Protein AF-0000000077103305 (afdb_homodimer)

Solvent-accessible surface area (backbone atoms only — not comparable to full-atom values): 19305 Å² total; per-residue (Å²): 112,69,66,59,52,52,52,51,52,50,51,51,52,50,52,50,51,50,49,50,51,48,52,52,50,47,48,63,68,52,47,44,47,35,78,44,72,38,72,90,62,41,51,72,58,38,64,76,45,72,58,57,34,30,37,30,32,35,33,38,39,35,33,30,22,78,27,68,29,56,27,28,39,57,36,45,40,50,46,74,55,61,41,59,91,80,45,69,43,51,48,78,46,60,37,26,24,41,56,90,61,70,63,89,64,53,54,46,75,63,41,76,35,42,64,74,40,68,48,47,35,29,37,38,38,40,37,36,31,73,82,55,40,26,70,69,43,49,69,78,43,64,68,31,47,28,34,42,36,33,32,37,42,44,84,56,77,69,45,65,47,71,47,80,47,69,51,39,40,64,51,50,51,51,21,52,48,55,47,58,58,54,66,73,98,112,69,66,58,52,53,51,51,50,50,51,52,52,51,52,50,51,50,47,49,51,49,52,51,51,49,48,63,68,52,48,43,48,36,76,43,71,38,72,90,64,40,49,71,58,37,64,77,46,72,57,57,34,30,39,31,33,34,36,37,37,34,32,29,22,78,28,67,29,57,27,28,39,56,36,43,41,51,46,75,56,62,42,59,91,80,45,70,43,53,48,78,48,60,36,27,23,42,55,91,60,70,62,89,65,53,54,46,75,62,43,74,35,43,62,73,41,68,47,46,35,28,38,37,37,41,36,36,32,73,83,56,39,26,71,70,44,49,68,80,43,63,69,33,46,29,35,42,36,34,33,37,41,44,85,55,78,69,45,66,48,72,47,80,46,68,50,39,40,65,52,50,51,51,22,52,47,53,47,56,58,54,66,73,98

Organism: NCBI:txid592028

Secondary structure (DSSP, 8-state):
-HHHHHHHHHHHHHHHHHHHHHHHHHHHHH----EEE-GGGPPPPEEEEE-SSEEEEEEEEEEEE-SSS-EEEEEEEEEE---TTT--SEEEEEEEEETTB--SS-----EEE-BT--EEEEEEEEEEESSS-HHHHTTTPPPEEEEEEEEEESSSPPEEEEEEEEE-HHHHHHHHHHHHHHHT-/-HHHHHHHHHHHHHHHHHHHHHHHHHHHHH----EEE-GGGPPPPEEEEE-SSEEEEEEEEEEEE-SSS-EEEEEEEEEE---TTT--SEEEEEEEEETTB--SS-----EEE-BT--EEEEEEEEEEESSS-HHHHTTTPPPEEEEEEEEEESSS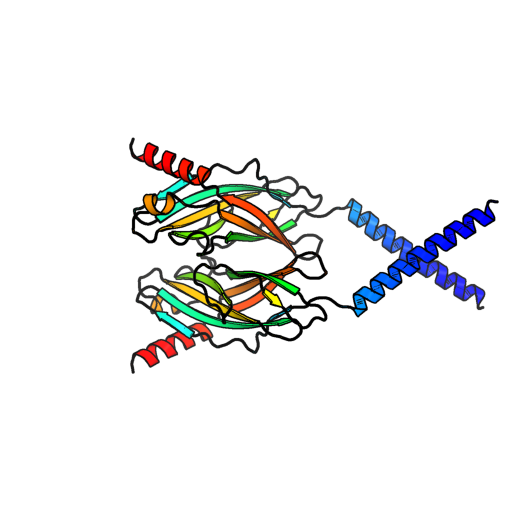PPEEEEEEEEE-HHHHHHHHHHHHHHH--

Foldseek 3Di:
DVVVVVVVVVVVVVVVVVVVVVVVVVDVVQKKWDKDKDPVPKDFKAWPDDDFFKTKIKIKIKMATQINFKKKFQFKFKDKDDDVVRAVFKDKDKAKEWPVDDDDPSGYHMDMHDHGDITMIMMMMMMGGDPRGPCVSLVPPAWMKMKIKTWMDMPDPIDIDIDIDIDHSVSVVVNVCVVVVVVVD/DVVVVVVVVVVVVVVVVVVVVVVVVVDVVQKKWDKDKDPVPKDFKAWPDDDFFKTKIKIKIKMATQINFKKKFQFKFKDKDDDVVRAVFKDKDKAKEWPVDDDDPSGYHMDMHDHGDMTMIMMMMMMGGDPRGVCVSLVPPAWMKMKIKTWMDMPDDIDIDIDIDIDGSVSVVVNVCVVVVVVVD

Structure (mmCIF, N/CA/C/O backbone):
data_AF-0000000077103305-model_v1
#
loop_
_entity.id
_entity.type
_entity.pdbx_description
1 polymer 'Uncharacterized protein'
#
loop_
_atom_site.group_PDB
_atom_site.id
_atom_site.type_symbol
_atom_site.label_atom_id
_atom_site.label_alt_id
_atom_site.label_comp_id
_atom_site.label_asym_id
_atom_site.label_entity_id
_atom_site.label_seq_id
_atom_site.pdbx_PDB_ins_code
_atom_site.Cartn_x
_atom_site.Cartn_y
_atom_site.Cartn_z
_atom_site.occupancy
_atom_site.B_iso_or_equiv
_atom_site.auth_seq_id
_atom_site.auth_comp_id
_atom_site.auth_asym_id
_atom_site.auth_atom_id
_atom_site.pdbx_PDB_model_num
ATOM 1 N N . MET A 1 1 ? 15.805 -59.219 -17.391 1 83.31 1 MET A N 1
ATOM 2 C CA . MET A 1 1 ? 16.172 -58.281 -16.344 1 83.31 1 MET A CA 1
ATOM 3 C C . MET A 1 1 ? 15.883 -56.844 -16.781 1 83.31 1 MET A C 1
ATOM 5 O O . MET A 1 1 ? 15.297 -56.062 -16.031 1 83.31 1 MET A O 1
ATOM 9 N N . PHE A 1 2 ? 15.992 -56.625 -18.016 1 89.94 2 PHE A N 1
ATOM 10 C CA . PHE A 1 2 ? 15.789 -55.281 -18.562 1 89.94 2 PHE A CA 1
ATOM 11 C C . PHE A 1 2 ? 14.305 -54.938 -18.609 1 89.94 2 PHE A C 1
ATOM 13 O O . PHE A 1 2 ? 13.906 -53.844 -18.234 1 89.94 2 PHE A O 1
ATOM 20 N N . ILE A 1 3 ? 13.477 -55.938 -18.891 1 89.31 3 ILE A N 1
ATOM 21 C CA . ILE A 1 3 ? 12.039 -55.719 -19.031 1 89.31 3 ILE A CA 1
ATOM 22 C C . ILE A 1 3 ? 11.414 -55.5 -17.672 1 89.31 3 ILE A C 1
ATOM 24 O O . ILE A 1 3 ? 10.508 -54.688 -17.516 1 89.31 3 ILE A O 1
ATOM 28 N N . LEU A 1 4 ? 11.961 -56.125 -16.656 1 87.81 4 LEU A N 1
ATOM 29 C CA . LEU A 1 4 ? 11.492 -55.969 -15.289 1 87.81 4 LEU A CA 1
ATOM 30 C C . LEU A 1 4 ? 11.789 -54.562 -14.75 1 87.81 4 LEU A C 1
ATOM 32 O O . LEU A 1 4 ? 10.945 -53.969 -14.086 1 87.81 4 LEU A O 1
ATOM 36 N N . ILE A 1 5 ? 12.922 -54.125 -15.117 1 89.31 5 ILE A N 1
ATOM 37 C CA . ILE A 1 5 ? 13.344 -52.781 -14.68 1 89.31 5 ILE A CA 1
ATOM 38 C C . ILE A 1 5 ? 12.453 -51.719 -15.32 1 89.31 5 ILE A C 1
ATOM 40 O O . ILE A 1 5 ? 12.016 -50.781 -14.648 1 89.31 5 ILE A O 1
ATOM 44 N N . LEU A 1 6 ? 12.062 -51.875 -16.516 1 85.44 6 LEU A N 1
ATOM 45 C CA . LEU A 1 6 ? 11.211 -50.938 -17.25 1 85.44 6 LEU A CA 1
ATOM 46 C C . LEU A 1 6 ? 9.805 -50.938 -16.656 1 85.44 6 LEU A C 1
ATOM 48 O O . LEU A 1 6 ? 9.188 -49.875 -16.547 1 85.44 6 LEU A O 1
ATOM 52 N N . LYS A 1 7 ? 9.375 -52.125 -16.219 1 82.06 7 LYS A N 1
ATOM 53 C CA . LYS A 1 7 ? 8.047 -52.25 -15.609 1 82.06 7 LYS A CA 1
ATOM 54 C C . LYS A 1 7 ? 8.008 -51.562 -14.25 1 82.06 7 LYS A C 1
ATOM 56 O O . LYS A 1 7 ? 7.035 -50.875 -13.914 1 82.06 7 LYS A O 1
ATOM 61 N N . ILE A 1 8 ? 9.086 -51.656 -13.586 1 87.44 8 ILE A N 1
ATOM 62 C CA . ILE A 1 8 ? 9.164 -51.031 -12.258 1 87.44 8 ILE A CA 1
ATOM 63 C C . ILE A 1 8 ? 9.203 -49.531 -12.391 1 87.44 8 ILE A C 1
ATOM 65 O O . ILE A 1 8 ? 8.492 -48.812 -11.664 1 87.44 8 ILE A O 1
ATOM 69 N N . ILE A 1 9 ? 9.906 -49.031 -13.352 1 84.06 9 ILE A N 1
ATOM 70 C CA . ILE A 1 9 ? 10 -47.594 -13.594 1 84.06 9 ILE A CA 1
ATOM 71 C C . ILE A 1 9 ? 8.633 -47.062 -14.031 1 84.06 9 ILE A C 1
ATOM 73 O O . ILE A 1 9 ? 8.195 -46 -13.562 1 84.06 9 ILE A O 1
ATOM 77 N N . GLY A 1 10 ? 8 -47.812 -14.852 1 81.81 10 GLY A N 1
ATOM 78 C CA . GLY A 1 10 ? 6.676 -47.406 -15.32 1 81.81 10 GLY A CA 1
ATOM 79 C C . GLY A 1 10 ? 5.656 -47.312 -14.203 1 81.81 10 GLY A C 1
ATOM 80 O O . GLY A 1 10 ? 4.871 -46.375 -14.156 1 81.81 10 GLY A O 1
ATOM 81 N N . ILE A 1 11 ? 5.695 -48.25 -13.273 1 84.38 11 ILE A N 1
ATOM 82 C CA . ILE A 1 11 ? 4.77 -48.25 -12.148 1 84.38 11 ILE A CA 1
ATOM 83 C C . ILE A 1 11 ? 5.059 -47.062 -11.227 1 84.38 11 ILE A C 1
ATOM 85 O O . ILE A 1 11 ? 4.137 -46.406 -10.734 1 84.38 11 ILE A O 1
ATOM 89 N N . CYS A 1 12 ? 6.316 -46.75 -11.039 1 84.25 12 CYS A N 1
ATOM 90 C CA . CYS A 1 12 ? 6.691 -45.625 -10.18 1 84.25 12 CYS A CA 1
ATOM 91 C C . CYS A 1 12 ? 6.203 -44.312 -10.766 1 84.25 12 CYS A C 1
ATOM 93 O O . CYS A 1 12 ? 5.648 -43.469 -10.047 1 84.25 12 CYS A O 1
ATOM 95 N N . ILE A 1 13 ? 6.395 -44.219 -12.055 1 78.88 13 ILE A N 1
ATOM 96 C CA . ILE A 1 13 ? 5.945 -43 -12.734 1 78.88 13 ILE A CA 1
ATOM 97 C C . ILE A 1 13 ? 4.426 -42.906 -12.641 1 78.88 13 ILE A C 1
ATOM 99 O O . ILE A 1 13 ? 3.885 -41.812 -12.383 1 78.88 13 ILE A O 1
ATOM 103 N N . PHE A 1 14 ? 3.789 -44 -12.867 1 78.19 14 PHE A N 1
ATOM 104 C CA . PHE A 1 14 ? 2.334 -44.031 -12.797 1 78.19 14 PHE A CA 1
ATOM 105 C C . PHE A 1 14 ? 1.852 -43.625 -11.406 1 78.19 14 PHE A C 1
ATOM 107 O O . PHE A 1 14 ? 0.913 -42.844 -11.273 1 78.19 14 PHE A O 1
ATOM 114 N N . LEU A 1 15 ? 2.516 -44.125 -10.336 1 84.94 15 LEU A N 1
ATOM 115 C CA . LEU A 1 15 ? 2.133 -43.812 -8.961 1 84.94 15 LEU A CA 1
ATOM 116 C C . LEU A 1 15 ? 2.379 -42.344 -8.648 1 84.94 15 LEU A C 1
ATOM 118 O O . LEU A 1 15 ? 1.567 -41.688 -7.98 1 84.94 15 LEU A O 1
ATOM 122 N N . VAL A 1 16 ? 3.371 -41.812 -9.148 1 82.25 16 VAL A N 1
ATOM 123 C CA . VAL A 1 16 ? 3.68 -40.406 -8.945 1 82.25 16 VAL A CA 1
ATOM 124 C C . VAL A 1 16 ? 2.627 -39.562 -9.648 1 82.25 16 VAL A C 1
ATOM 126 O O . VAL A 1 16 ? 2.127 -38.594 -9.07 1 82.25 16 VAL A O 1
ATOM 129 N N . CYS A 1 17 ? 2.32 -39.938 -10.867 1 80.94 17 CYS A N 1
ATOM 130 C CA . CYS A 1 17 ? 1.306 -39.188 -11.609 1 80.94 17 CYS A CA 1
ATOM 131 C C . CYS A 1 17 ? -0.044 -39.25 -10.906 1 80.94 17 CYS A C 1
ATOM 133 O O . CYS A 1 17 ? -0.749 -38.25 -10.812 1 80.94 17 CYS A O 1
ATOM 135 N N . LEU A 1 18 ? -0.351 -40.438 -10.469 1 83.56 18 LEU A N 1
ATOM 136 C CA . LEU A 1 18 ? -1.604 -40.594 -9.742 1 83.56 18 LEU A CA 1
ATOM 137 C C . LEU A 1 18 ? -1.605 -39.75 -8.461 1 83.56 18 LEU A C 1
ATOM 139 O O . LEU A 1 18 ? -2.629 -39.156 -8.102 1 83.56 18 LEU A O 1
ATOM 143 N N . GLY A 1 19 ? -0.489 -39.719 -7.777 1 83.81 19 GLY A N 1
ATOM 144 C CA . GLY A 1 19 ? -0.352 -38.875 -6.598 1 83.81 19 GLY A CA 1
ATOM 145 C C . GLY A 1 19 ? -0.534 -37.375 -6.887 1 83.81 19 GLY A C 1
ATOM 146 O O . GLY A 1 19 ? -1.213 -36.688 -6.141 1 83.81 19 GLY A O 1
ATOM 147 N N . PHE A 1 20 ? 0.032 -37 -7.934 1 83 20 PHE A N 1
ATOM 148 C CA . PHE A 1 20 ? -0.109 -35.594 -8.359 1 83 20 PHE A CA 1
ATOM 149 C C . PHE A 1 20 ? -1.561 -35.281 -8.695 1 83 20 PHE A C 1
ATOM 151 O O . PHE A 1 20 ? -2.086 -34.25 -8.289 1 83 20 PHE A O 1
ATOM 158 N N . LEU A 1 21 ? -2.158 -36.094 -9.453 1 81.25 21 LEU A N 1
ATOM 159 C CA . LEU A 1 21 ? -3.559 -35.906 -9.805 1 81.25 21 LEU A CA 1
ATOM 160 C C . LEU A 1 21 ? -4.441 -35.906 -8.562 1 81.25 21 LEU A C 1
ATOM 162 O O . LEU A 1 21 ? -5.355 -35.094 -8.453 1 81.25 21 LEU A O 1
ATOM 166 N N . ALA A 1 22 ? -4.164 -36.781 -7.668 1 83.06 22 ALA A N 1
ATOM 167 C CA . ALA A 1 22 ? -4.918 -36.812 -6.418 1 83.06 22 ALA A CA 1
ATOM 168 C C . ALA A 1 22 ? -4.723 -35.531 -5.613 1 83.06 22 ALA A C 1
ATOM 170 O O . ALA A 1 22 ? -5.684 -35 -5.059 1 83.06 22 ALA A O 1
ATOM 171 N N . TYR A 1 23 ? -3.496 -35.156 -5.469 1 79.94 23 TYR A N 1
ATOM 172 C CA . TYR A 1 23 ? -3.193 -33.906 -4.754 1 79.94 23 TYR A CA 1
ATOM 173 C C . TYR A 1 23 ? -3.945 -32.719 -5.355 1 79.94 23 TYR A C 1
ATOM 175 O O . TYR A 1 23 ? -4.59 -31.953 -4.641 1 79.94 23 TYR A O 1
ATOM 183 N N . TRP A 1 24 ? -3.881 -32.625 -6.695 1 78.88 24 TRP A N 1
ATOM 184 C CA . TRP A 1 24 ? -4.531 -31.516 -7.375 1 78.88 24 TRP A CA 1
ATOM 185 C C . TRP A 1 24 ? -6.051 -31.641 -7.293 1 78.88 24 TRP A C 1
ATOM 187 O O . TRP A 1 24 ? -6.754 -30.641 -7.156 1 78.88 24 TRP A O 1
ATOM 197 N N . GLY A 1 25 ? -6.535 -32.75 -7.391 1 79.69 25 GLY A N 1
ATOM 198 C CA . GLY A 1 25 ? -7.957 -32.969 -7.184 1 79.69 25 GLY A CA 1
ATOM 199 C C . GLY A 1 25 ? -8.43 -32.594 -5.797 1 79.69 25 GLY A C 1
ATOM 200 O O . GLY A 1 25 ? -9.469 -31.938 -5.652 1 79.69 25 GLY A O 1
ATOM 201 N N . MET A 1 26 ? -7.609 -32.938 -4.844 1 80.44 26 MET A N 1
ATOM 202 C CA . MET A 1 26 ? -7.941 -32.594 -3.469 1 80.44 26 MET A CA 1
ATOM 203 C C . MET A 1 26 ? -7.855 -31.094 -3.256 1 80.44 26 MET A C 1
ATOM 205 O O . MET A 1 26 ? -8.688 -30.5 -2.555 1 80.44 26 MET A O 1
ATOM 209 N N . ALA A 1 27 ? -6.922 -30.484 -3.777 1 76.12 27 ALA A N 1
ATOM 210 C CA . ALA A 1 27 ? -6.766 -29.047 -3.686 1 76.12 27 ALA A CA 1
ATOM 211 C C . ALA A 1 27 ? -7.957 -28.312 -4.312 1 76.12 27 ALA A C 1
ATOM 213 O O . ALA A 1 27 ? -8.43 -27.312 -3.785 1 76.12 27 ALA A O 1
ATOM 214 N N . LEU A 1 28 ? -8.305 -28.828 -5.43 1 79.94 28 LEU A N 1
ATOM 215 C CA . LEU A 1 28 ? -9.461 -28.234 -6.102 1 79.94 28 LEU A CA 1
ATOM 216 C C . LEU A 1 28 ? -10.719 -28.406 -5.27 1 79.94 28 LEU A C 1
ATOM 218 O O . LEU A 1 28 ? -11.562 -27.516 -5.207 1 79.94 28 LEU A O 1
ATOM 222 N N . LEU A 1 29 ? -10.75 -29.5 -4.684 1 82.88 29 LEU A N 1
ATOM 223 C CA . LEU A 1 29 ? -11.938 -29.781 -3.881 1 82.88 29 LEU A CA 1
ATOM 224 C C . LEU A 1 29 ? -11.922 -28.969 -2.59 1 82.88 29 LEU A C 1
ATOM 226 O O . LEU A 1 29 ? -12.969 -28.484 -2.145 1 82.88 29 LEU A O 1
ATOM 230 N N . LYS A 1 30 ? -10.82 -28.844 -1.968 1 81.75 30 LYS A N 1
ATOM 231 C CA . LYS A 1 30 ? -10.719 -28.109 -0.706 1 81.75 30 LYS A CA 1
ATOM 232 C C . LYS A 1 30 ? -10.844 -26.609 -0.925 1 81.75 30 LYS A C 1
ATOM 234 O O . LYS A 1 30 ? -11.297 -25.891 -0.035 1 81.75 30 LYS A O 1
ATOM 239 N N . GLY A 1 31 ? -10.586 -26.109 -2.088 1 82.88 31 GLY A N 1
ATOM 240 C CA . GLY A 1 31 ? -10.672 -24.688 -2.395 1 82.88 31 GLY A CA 1
ATOM 241 C C . GLY A 1 31 ? -9.727 -23.844 -1.576 1 82.88 31 GLY A C 1
ATOM 242 O O . GLY A 1 31 ? -8.891 -24.359 -0.834 1 82.88 31 GLY A O 1
ATOM 243 N N . ASP A 1 32 ? -9.719 -22.578 -1.774 1 88.69 32 ASP A N 1
ATOM 244 C CA . ASP A 1 32 ? -8.875 -21.641 -1.035 1 88.69 32 ASP A CA 1
ATOM 245 C C . ASP A 1 32 ? -9.68 -20.422 -0.564 1 88.69 32 ASP A C 1
ATOM 247 O O . ASP A 1 32 ? -10.898 -20.375 -0.754 1 88.69 32 ASP A O 1
ATOM 251 N N . CYS A 1 33 ? -9.086 -19.656 0.252 1 92.62 33 CYS A N 1
ATOM 252 C CA . CYS A 1 33 ? -9.664 -18.359 0.635 1 92.62 33 CYS A CA 1
ATOM 253 C C . CYS A 1 33 ? -9.867 -17.469 -0.584 1 92.62 33 CYS A C 1
ATOM 255 O O . CYS A 1 33 ? -9.031 -17.438 -1.485 1 92.62 33 CYS A O 1
ATOM 257 N N . SER A 1 34 ? -11.016 -16.938 -0.678 1 93.44 34 SER A N 1
ATOM 258 C CA . SER A 1 34 ? -11.344 -15.969 -1.713 1 93.44 34 SER A CA 1
ATOM 259 C C . SER A 1 34 ? -12.055 -14.758 -1.123 1 93.44 34 SER A C 1
ATOM 261 O O . SER A 1 34 ? -13.203 -14.852 -0.687 1 93.44 34 SER A O 1
ATOM 263 N N . LEU A 1 35 ? -11.336 -13.68 -1.153 1 95.81 35 LEU A N 1
ATOM 264 C CA . LEU A 1 35 ? -11.883 -12.469 -0.544 1 95.81 35 LEU A CA 1
ATOM 265 C C . LEU A 1 35 ? -12.5 -11.562 -1.6 1 95.81 35 LEU A C 1
ATOM 267 O O . LEU A 1 35 ? -11.93 -11.383 -2.682 1 95.81 35 LEU A O 1
ATOM 271 N N . ARG A 1 36 ? -13.625 -11.047 -1.26 1 96.44 36 ARG A N 1
ATOM 272 C CA . ARG A 1 36 ? -14.344 -10.148 -2.156 1 96.44 36 ARG A CA 1
ATOM 273 C C . ARG A 1 36 ? -14.898 -8.945 -1.401 1 96.44 36 ARG A C 1
ATOM 275 O O . ARG A 1 36 ? -15.586 -9.102 -0.394 1 96.44 36 ARG A O 1
ATOM 282 N N . MET A 1 37 ? -14.531 -7.832 -1.893 1 97.06 37 MET A N 1
ATOM 283 C CA . MET A 1 37 ? -15.117 -6.617 -1.342 1 97.06 37 MET A CA 1
ATOM 284 C C . MET A 1 37 ? -16.547 -6.422 -1.856 1 97.06 37 MET A C 1
ATOM 286 O O . MET A 1 37 ? -16.812 -6.613 -3.045 1 97.06 37 MET A O 1
ATOM 290 N N . LEU A 1 38 ? -17.422 -6.051 -0.97 1 97.25 38 LEU A N 1
ATOM 291 C CA . LEU A 1 38 ? -18.812 -5.816 -1.355 1 97.25 38 LEU A CA 1
ATOM 292 C C . LEU A 1 38 ? -19.047 -4.344 -1.666 1 97.25 38 LEU A C 1
ATOM 294 O O . LEU A 1 38 ? -19.609 -3.615 -0.848 1 97.25 38 LEU A O 1
ATOM 298 N N . LYS A 1 39 ? -18.797 -3.98 -2.854 1 95.81 39 LYS A N 1
ATOM 299 C CA . LYS A 1 39 ? -18.891 -2.588 -3.279 1 95.81 39 LYS A CA 1
ATOM 300 C C . LYS A 1 39 ? -20.328 -2.084 -3.189 1 95.81 39 LYS A C 1
ATOM 302 O O . LYS A 1 39 ? -20.562 -0.901 -2.926 1 95.81 39 LYS A O 1
ATOM 307 N N . GLY A 1 40 ? -21.266 -3.02 -3.441 1 95.06 40 GLY A N 1
ATOM 308 C CA . GLY A 1 40 ? -22.672 -2.652 -3.375 1 95.06 40 GLY A CA 1
ATOM 309 C C . GLY A 1 40 ? -23.125 -2.307 -1.971 1 95.06 40 GLY A C 1
ATOM 310 O O . GLY A 1 40 ? -24.188 -1.701 -1.79 1 95.06 40 GLY A O 1
ATOM 311 N N . LYS A 1 41 ? -22.359 -2.643 -0.995 1 96.88 41 LYS A N 1
ATOM 312 C CA . LYS A 1 41 ? -22.734 -2.391 0.395 1 96.88 41 LYS A CA 1
ATOM 313 C C . LYS A 1 41 ? -21.875 -1.285 1.001 1 96.88 41 LYS A C 1
ATOM 315 O O . LYS A 1 41 ? -21.828 -1.126 2.223 1 96.88 41 LYS A O 1
ATOM 320 N N . MET A 1 42 ? -21.188 -0.597 0.179 1 97.06 42 MET A N 1
ATOM 321 C CA . MET A 1 42 ? -20.422 0.567 0.612 1 97.06 42 MET A CA 1
ATOM 322 C C . MET A 1 42 ? -21.344 1.663 1.136 1 97.06 42 MET A C 1
ATOM 324 O O . MET A 1 42 ? -22.375 1.954 0.529 1 97.06 42 MET A O 1
ATOM 328 N N . THR A 1 43 ? -21.062 2.23 2.312 1 97.62 43 THR A N 1
ATOM 329 C CA . THR A 1 43 ? -21.859 3.324 2.85 1 97.62 43 THR A CA 1
ATOM 330 C C . THR A 1 43 ? -21.578 4.621 2.098 1 97.62 43 THR A C 1
ATOM 332 O O . THR A 1 43 ? -20.516 4.781 1.503 1 97.62 43 THR A O 1
ATOM 335 N N . PRO A 1 44 ? -22.547 5.52 2.115 1 96.69 44 PRO A N 1
ATOM 336 C CA . PRO A 1 44 ? -22.281 6.828 1.514 1 96.69 44 PRO A CA 1
ATOM 337 C C . PRO A 1 44 ? -21.172 7.59 2.238 1 96.69 44 PRO A C 1
ATOM 339 O O . PRO A 1 44 ? -20.969 7.398 3.441 1 96.69 44 PRO A O 1
ATOM 342 N N . LEU A 1 45 ? -20.531 8.43 1.44 1 97.75 45 LEU A N 1
ATOM 343 C CA . LEU A 1 45 ? -19.484 9.289 1.992 1 97.75 45 LEU A CA 1
ATOM 344 C C . LEU A 1 45 ? -20.062 10.281 2.99 1 97.75 45 LEU A C 1
ATOM 346 O O . LEU A 1 45 ? -21.078 10.9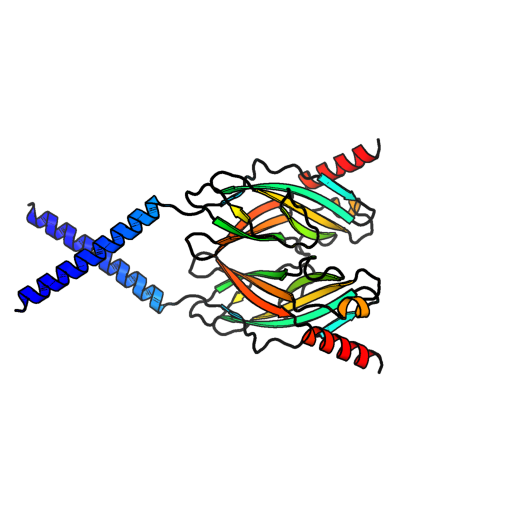3 2.709 1 97.75 45 LEU A O 1
ATOM 350 N N . LYS A 1 46 ? -19.469 10.367 4.156 1 97.12 46 LYS A N 1
ATOM 351 C CA . LYS A 1 46 ? -19.953 11.266 5.199 1 97.12 46 LYS A CA 1
ATOM 352 C C . LYS A 1 46 ? -18.828 12.172 5.703 1 97.12 46 LYS A C 1
ATOM 354 O O . LYS A 1 46 ? -17.688 11.734 5.844 1 97.12 46 LYS A O 1
ATOM 359 N N . VAL A 1 47 ? -19.172 13.375 6.066 1 97.69 47 VAL A N 1
ATOM 360 C CA . VAL A 1 47 ? -18.219 14.297 6.66 1 97.69 47 VAL A CA 1
ATOM 361 C C . VAL A 1 47 ? -18.156 14.078 8.172 1 97.69 47 VAL A C 1
ATOM 363 O O . VAL A 1 47 ? -19.172 14.117 8.852 1 97.69 47 VAL A O 1
ATOM 366 N N . GLU A 1 48 ? -16.984 13.781 8.633 1 96.38 48 GLU A N 1
ATOM 367 C CA . GLU A 1 48 ? -16.781 13.602 10.062 1 96.38 48 GLU A CA 1
ATOM 368 C C . GLU A 1 48 ? -16.438 14.922 10.75 1 96.38 48 GLU A C 1
ATOM 370 O O . GLU A 1 48 ? -16.828 15.164 11.891 1 96.38 48 GLU A O 1
ATOM 375 N N . ASP A 1 49 ? -15.641 15.664 10.102 1 95.44 49 ASP A N 1
ATOM 376 C CA . ASP A 1 49 ? -15.141 16.938 10.617 1 95.44 49 ASP A CA 1
ATOM 377 C C . ASP A 1 49 ? -14.711 17.859 9.484 1 95.44 49 ASP A C 1
ATOM 379 O O . ASP A 1 49 ? -14.289 17.391 8.422 1 95.44 49 ASP A O 1
ATOM 383 N N . MET A 1 50 ? -14.93 19.172 9.734 1 95.62 50 MET A N 1
ATOM 384 C CA . MET A 1 50 ? -14.547 20.125 8.711 1 95.62 50 MET A CA 1
ATOM 385 C C . MET A 1 50 ? -14.141 21.469 9.344 1 95.62 50 MET A C 1
ATOM 387 O O . MET A 1 50 ? -14.789 21.922 10.281 1 95.62 50 MET A O 1
ATOM 391 N N . ASP A 1 51 ? -13.094 21.906 8.961 1 94.62 51 ASP A N 1
ATOM 392 C CA . ASP A 1 51 ? -12.703 23.281 9.297 1 94.62 51 ASP A CA 1
ATOM 393 C C . ASP A 1 51 ? -12.453 24.109 8.039 1 94.62 51 ASP A C 1
ATOM 395 O O . ASP A 1 51 ? -12.914 23.75 6.957 1 94.62 51 ASP A O 1
ATOM 399 N N . ARG A 1 52 ? -11.805 25.281 8.227 1 94.5 52 ARG A N 1
ATOM 400 C CA . ARG A 1 52 ? -11.641 26.203 7.098 1 94.5 52 ARG A CA 1
ATOM 401 C C . ARG A 1 52 ? -10.695 25.625 6.051 1 94.5 52 ARG A C 1
ATOM 403 O O . ARG A 1 52 ? -10.844 25.891 4.859 1 94.5 52 ARG A O 1
ATOM 410 N N . GLU A 1 53 ? -9.789 24.719 6.441 1 96.12 53 GLU A N 1
ATOM 411 C CA . GLU A 1 53 ? -8.711 24.344 5.535 1 96.12 53 GLU A CA 1
ATOM 412 C C . GLU A 1 53 ? -8.781 22.859 5.199 1 96.12 53 GLU A C 1
ATOM 414 O O . GLU A 1 53 ? -8.133 22.391 4.258 1 96.12 53 GLU A O 1
ATOM 419 N N . SER A 1 54 ? -9.609 22.141 5.969 1 96.75 54 SER A N 1
ATOM 420 C CA . SER A 1 54 ? -9.562 20.703 5.77 1 96.75 54 SER A CA 1
ATOM 421 C C . SER A 1 54 ? -10.914 20.047 6.043 1 96.75 54 SER A C 1
ATOM 423 O O . SER A 1 54 ? -11.766 20.641 6.711 1 96.75 54 SER A O 1
ATOM 425 N N . VAL A 1 55 ? -11.117 18.953 5.492 1 97.62 55 VAL A N 1
ATOM 426 C CA . VAL A 1 55 ? -12.312 18.141 5.727 1 97.62 55 VAL A CA 1
ATOM 427 C C . VAL A 1 55 ? -11.93 16.672 5.891 1 97.62 55 VAL A C 1
ATOM 429 O O . VAL A 1 55 ? -11.008 16.188 5.227 1 97.62 55 VAL A O 1
ATOM 432 N N . VAL A 1 56 ? -12.523 16 6.82 1 97.62 56 VAL A N 1
ATOM 433 C CA . VAL A 1 56 ? -12.352 14.57 7.027 1 97.62 56 VAL A CA 1
ATOM 434 C C . VAL A 1 56 ? -13.641 13.836 6.668 1 97.62 56 VAL A C 1
ATOM 436 O O . VAL A 1 56 ? -14.711 14.156 7.195 1 97.62 56 VAL A O 1
ATOM 439 N N . LEU A 1 57 ? -13.5 12.906 5.746 1 98.06 57 LEU A N 1
ATOM 440 C CA . LEU A 1 57 ? -14.633 12.109 5.293 1 98.06 57 LEU A CA 1
ATOM 441 C C . LEU A 1 57 ? -14.43 10.641 5.621 1 98.06 57 LEU A C 1
ATOM 443 O O . LEU A 1 57 ? -13.297 10.195 5.84 1 98.06 57 LEU A O 1
ATOM 447 N N . SER A 1 58 ? -15.508 9.93 5.676 1 97.88 58 SER A N 1
ATOM 448 C CA . SER A 1 58 ? -15.375 8.5 5.953 1 97.88 58 SER A CA 1
ATOM 449 C C . SER A 1 58 ? -16.469 7.699 5.238 1 97.88 58 SER A C 1
ATOM 451 O O . SER A 1 58 ? -17.5 8.242 4.879 1 97.88 58 SER A O 1
ATOM 453 N N . PHE A 1 59 ? -16.172 6.492 4.953 1 98.19 59 PHE A N 1
ATOM 454 C CA . PHE A 1 59 ? -17.125 5.492 4.477 1 98.19 59 PHE A CA 1
ATOM 455 C C . PHE A 1 59 ? -16.688 4.09 4.887 1 98.19 59 PHE A C 1
ATOM 457 O O . PHE A 1 59 ? -15.562 3.896 5.348 1 98.19 59 PHE A O 1
ATOM 464 N N . THR A 1 60 ? -17.562 3.148 4.816 1 98.44 60 THR A N 1
ATOM 465 C CA . THR A 1 60 ? -17.25 1.763 5.141 1 98.44 60 THR A CA 1
ATOM 466 C C . THR A 1 60 ? -17.5 0.854 3.941 1 98.44 60 THR A C 1
ATOM 468 O O . THR A 1 60 ? -18.281 1.195 3.053 1 98.44 60 THR A O 1
ATOM 471 N N . ILE A 1 61 ? -16.844 -0.206 3.869 1 98.38 61 ILE A N 1
ATOM 472 C CA . ILE A 1 61 ? -17.016 -1.207 2.822 1 98.38 61 ILE A CA 1
ATOM 473 C C . ILE A 1 61 ? -16.766 -2.602 3.396 1 98.38 61 ILE A C 1
ATOM 475 O O . ILE A 1 61 ? -15.727 -2.854 4.004 1 98.38 61 ILE A O 1
ATOM 479 N N . PRO A 1 62 ? -17.656 -3.467 3.273 1 98.44 62 PRO A N 1
ATOM 480 C CA . PRO A 1 62 ? -17.438 -4.824 3.787 1 98.44 62 PRO A CA 1
ATOM 481 C C . PRO A 1 62 ? -16.609 -5.691 2.844 1 98.44 62 PRO A C 1
ATOM 483 O O . PRO A 1 62 ? -16.656 -5.5 1.626 1 98.44 62 PRO A O 1
ATOM 486 N N . ILE A 1 63 ? -15.906 -6.586 3.389 1 98.31 63 ILE A N 1
ATOM 487 C CA . ILE A 1 63 ? -15.188 -7.637 2.682 1 98.31 63 ILE A CA 1
ATOM 488 C C . ILE A 1 63 ? -15.594 -9 3.227 1 98.31 63 ILE A C 1
ATOM 490 O O . ILE A 1 63 ? -15.781 -9.164 4.438 1 98.31 63 ILE A O 1
ATOM 494 N N . VAL A 1 64 ? -15.742 -9.914 2.303 1 97.88 64 VAL A N 1
ATOM 495 C CA . VAL A 1 64 ? -16.219 -11.227 2.719 1 97.88 64 VAL A CA 1
ATOM 496 C C . VAL A 1 64 ? -15.359 -12.32 2.094 1 97.88 64 VAL A C 1
ATOM 498 O O . VAL A 1 64 ? -14.812 -12.141 1.002 1 97.88 64 VAL A O 1
ATOM 501 N N . ASN A 1 65 ? -15.18 -13.367 2.844 1 97.31 65 ASN A N 1
ATOM 502 C CA . ASN A 1 65 ? -14.539 -14.57 2.326 1 97.31 65 ASN A CA 1
ATOM 503 C C . ASN A 1 65 ? -15.539 -15.5 1.649 1 97.31 65 ASN A C 1
ATOM 505 O O . ASN A 1 65 ? -16.312 -16.188 2.324 1 97.31 65 ASN A O 1
ATOM 509 N N . THR A 1 66 ? -15.484 -15.555 0.345 1 95.69 66 THR A N 1
ATOM 510 C CA . THR A 1 66 ? -16.406 -16.375 -0.42 1 95.69 66 THR A CA 1
ATOM 511 C C . THR A 1 66 ? -15.781 -17.734 -0.757 1 95.69 66 THR A C 1
ATOM 513 O O . THR A 1 66 ? -16.359 -18.531 -1.5 1 95.69 66 THR A O 1
ATOM 516 N N . GLY A 1 67 ? -14.57 -17.891 -0.261 1 93.19 67 GLY A N 1
ATOM 517 C CA . GLY A 1 67 ? -13.875 -19.125 -0.525 1 93.19 67 GLY A CA 1
ATOM 518 C C . GLY A 1 67 ? -14.258 -20.25 0.425 1 93.19 67 GLY A C 1
ATOM 519 O O . GLY A 1 67 ? -15.242 -20.125 1.16 1 93.19 67 GLY A O 1
ATOM 520 N N . ARG A 1 68 ? -13.578 -21.328 0.308 1 91.94 68 ARG A N 1
ATOM 521 C CA . ARG A 1 68 ? -13.922 -22.516 1.079 1 91.94 68 ARG A CA 1
ATOM 522 C C . ARG A 1 68 ? -12.969 -22.703 2.258 1 91.94 68 ARG A C 1
ATOM 524 O O . ARG A 1 68 ? -13.164 -23.594 3.086 1 91.94 68 ARG A O 1
ATOM 531 N N . GLN A 1 69 ? -11.961 -21.906 2.299 1 93.06 69 GLN A N 1
ATOM 532 C CA . GLN A 1 69 ? -11 -21.984 3.391 1 93.06 69 GLN A CA 1
ATOM 533 C C . GLN A 1 69 ? -10.859 -20.625 4.09 1 93.06 69 GLN A C 1
ATOM 535 O O . GLN A 1 69 ? -11.148 -19.594 3.5 1 93.06 69 GLN A O 1
ATOM 540 N N . ILE A 1 70 ? -10.461 -20.75 5.289 1 93.5 70 ILE A N 1
ATOM 541 C CA . ILE A 1 70 ? -10.211 -19.531 6.039 1 93.5 70 ILE A CA 1
ATOM 542 C C . ILE A 1 70 ? -8.953 -18.844 5.516 1 93.5 70 ILE A C 1
ATOM 544 O O . ILE A 1 70 ? -8.086 -19.484 4.918 1 93.5 70 ILE A O 1
ATOM 548 N N . GLY A 1 71 ? -8.883 -17.547 5.648 1 94.12 71 GLY A N 1
ATOM 549 C CA . GLY A 1 71 ? -7.711 -16.75 5.359 1 94.12 71 GLY A CA 1
ATOM 550 C C . GLY A 1 71 ? -7.48 -15.641 6.375 1 94.12 71 GLY A C 1
ATOM 551 O O . GLY A 1 71 ? -8.32 -15.406 7.246 1 94.12 71 GLY A O 1
ATOM 552 N N . THR A 1 72 ? -6.344 -15.133 6.328 1 95.62 72 THR A N 1
ATOM 553 C CA . THR A 1 72 ? -5.992 -14.047 7.242 1 95.62 72 THR A CA 1
ATOM 554 C C . THR A 1 72 ? -5.566 -12.805 6.473 1 95.62 72 THR A C 1
ATOM 556 O O . THR A 1 72 ? -4.746 -12.883 5.555 1 95.62 72 THR A O 1
ATOM 559 N N . ILE A 1 73 ? -6.191 -11.695 6.746 1 96.75 73 ILE A N 1
ATOM 560 C CA . ILE A 1 73 ? -5.676 -10.414 6.266 1 96.75 73 ILE A CA 1
ATOM 561 C C . ILE A 1 73 ? -4.594 -9.906 7.219 1 96.75 73 ILE A C 1
ATOM 563 O O . ILE A 1 73 ? -4.891 -9.492 8.336 1 96.75 73 ILE A O 1
ATOM 567 N N . MET A 1 74 ? -3.418 -9.93 6.742 1 95.38 74 MET A N 1
ATOM 568 C CA . MET A 1 74 ? -2.277 -9.555 7.578 1 95.38 74 MET A CA 1
ATOM 569 C C . MET A 1 74 ? -2.133 -8.039 7.656 1 95.38 74 MET A C 1
ATOM 571 O O . MET A 1 74 ? -1.643 -7.512 8.656 1 95.38 74 MET A O 1
ATOM 575 N N . ASP A 1 75 ? -2.461 -7.438 6.621 1 95.56 75 ASP A N 1
ATOM 576 C CA . ASP A 1 75 ? -2.375 -5.984 6.508 1 95.56 75 ASP A CA 1
ATOM 577 C C . ASP A 1 75 ? -3.373 -5.453 5.48 1 95.56 75 ASP A C 1
ATOM 579 O O . ASP A 1 75 ? -3.785 -6.18 4.574 1 95.56 75 ASP A O 1
ATOM 583 N N . ALA A 1 76 ? -3.834 -4.242 5.695 1 96.88 76 ALA A N 1
ATOM 584 C CA . ALA A 1 76 ? -4.746 -3.572 4.773 1 96.88 76 ALA A CA 1
ATOM 585 C C . ALA A 1 76 ? -4.57 -2.059 4.824 1 96.88 76 ALA A C 1
ATOM 587 O O . ALA A 1 76 ? -4.383 -1.485 5.902 1 96.88 76 ALA A O 1
ATOM 588 N N . PHE A 1 77 ? -4.578 -1.441 3.682 1 96.06 77 PHE A N 1
ATOM 589 C CA . PHE A 1 77 ? -4.422 0.006 3.602 1 96.06 77 PHE A CA 1
ATOM 590 C C . PHE A 1 77 ? -4.988 0.541 2.291 1 96.06 77 PHE A C 1
ATOM 592 O O . PHE A 1 77 ? -5.395 -0.234 1.424 1 96.06 77 PHE A O 1
ATOM 599 N N . VAL A 1 78 ? -5.07 1.86 2.23 1 96.12 78 VAL A N 1
ATOM 600 C CA . VAL A 1 78 ? -5.656 2.492 1.054 1 96.12 78 VAL A CA 1
ATOM 601 C C . VAL A 1 78 ? -4.605 3.342 0.345 1 96.12 78 VAL A C 1
ATOM 603 O O . VAL A 1 78 ? -3.807 4.023 0.994 1 96.12 78 VAL A O 1
ATOM 606 N N . ARG A 1 79 ? -4.594 3.23 -0.934 1 95.56 79 ARG A N 1
ATOM 607 C CA . ARG A 1 79 ? -3.768 4.059 -1.805 1 95.56 79 ARG A CA 1
ATOM 608 C C . ARG A 1 79 ? -4.625 4.98 -2.662 1 95.56 79 ARG A C 1
ATOM 610 O O . ARG A 1 79 ? -5.508 4.52 -3.391 1 95.56 79 ARG A O 1
ATOM 617 N N . THR A 1 80 ? -4.379 6.25 -2.475 1 94.56 80 THR A N 1
ATOM 618 C CA . THR A 1 80 ? -5.117 7.23 -3.264 1 94.56 80 THR A CA 1
ATOM 619 C C . THR A 1 80 ? -4.285 7.711 -4.449 1 94.56 80 THR A C 1
ATOM 621 O O . THR A 1 80 ? -3.064 7.859 -4.336 1 94.56 80 THR A O 1
ATOM 624 N N . TYR A 1 81 ? -4.957 7.977 -5.551 1 93.94 81 TYR A N 1
ATOM 625 C CA . TYR A 1 81 ? -4.281 8.445 -6.758 1 93.94 81 TYR A CA 1
ATOM 626 C C . TYR A 1 81 ? -4.793 9.82 -7.168 1 93.94 81 TYR A C 1
ATOM 628 O O . TYR A 1 81 ? -5.797 9.93 -7.875 1 93.94 81 TYR A O 1
ATOM 636 N N . LEU A 1 82 ? -4.121 10.797 -6.719 1 93.06 82 LEU A N 1
ATOM 637 C CA . LEU A 1 82 ? -4.449 12.18 -7.066 1 93.06 82 LEU A CA 1
ATOM 638 C C . LEU A 1 82 ? -3.193 12.953 -7.461 1 93.06 82 LEU A C 1
ATOM 640 O O . LEU A 1 82 ? -2.773 13.867 -6.75 1 93.06 82 LEU A O 1
ATOM 644 N N . PRO A 1 83 ? -2.633 12.75 -8.594 1 90.94 83 PRO A N 1
ATOM 645 C CA . PRO A 1 83 ? -1.438 13.477 -9.031 1 90.94 83 PRO A CA 1
ATOM 646 C C . PRO A 1 83 ? -1.687 14.969 -9.203 1 90.94 83 PRO A C 1
ATOM 648 O O . PRO A 1 83 ? -2.807 15.383 -9.523 1 90.94 83 PRO A O 1
ATOM 651 N N . PHE A 1 84 ? -0.663 15.688 -9.062 1 91.06 84 PHE A N 1
ATOM 652 C CA . PHE A 1 84 ? -0.79 17.141 -9.109 1 91.06 84 PHE A CA 1
ATOM 653 C C . PHE A 1 84 ? -1.205 17.609 -10.5 1 91.06 84 PHE A C 1
ATOM 655 O O . PHE A 1 84 ? -1.831 18.656 -10.641 1 91.06 84 PHE A O 1
ATOM 662 N N . GLU A 1 85 ? -0.887 16.812 -11.57 1 91.81 85 GLU A N 1
ATOM 663 C CA . GLU A 1 85 ? -1.302 17.141 -12.93 1 91.81 85 GLU A CA 1
ATOM 664 C C . GLU A 1 85 ? -2.822 17.125 -13.062 1 91.81 85 GLU A C 1
ATOM 666 O O . GLU A 1 85 ? -3.391 17.859 -13.859 1 91.81 85 GLU A O 1
ATOM 671 N N . GLN A 1 86 ? -3.434 16.312 -12.242 1 91.38 86 GLN A N 1
ATOM 672 C CA . GLN A 1 86 ? -4.883 16.172 -12.273 1 91.38 86 GLN A CA 1
ATOM 673 C C . GLN A 1 86 ? -5.562 17.188 -11.359 1 91.38 86 GLN A C 1
ATOM 675 O O . GLN A 1 86 ? -6.57 17.797 -11.734 1 91.38 86 GLN A O 1
ATOM 680 N N . TYR A 1 87 ? -5.055 17.359 -10.281 1 94.19 87 TYR A N 1
ATOM 681 C CA . TYR A 1 87 ? -5.625 18.266 -9.289 1 94.19 87 TYR A CA 1
ATOM 682 C C . TYR A 1 87 ? -4.57 18.703 -8.281 1 94.19 87 TYR A C 1
ATOM 684 O O . TYR A 1 87 ? -4 17.859 -7.57 1 94.19 87 TYR A O 1
ATOM 692 N N . ASP A 1 88 ? -4.395 19.969 -8.086 1 92.81 88 ASP A N 1
ATOM 693 C CA . ASP A 1 88 ? -3.295 20.438 -7.25 1 92.81 88 ASP A CA 1
ATOM 694 C C . ASP A 1 88 ? -3.793 21.391 -6.172 1 92.81 88 ASP A C 1
ATOM 696 O O . ASP A 1 88 ? -2.992 22.047 -5.5 1 92.81 88 ASP A O 1
ATOM 700 N N . LYS A 1 89 ? -5.098 21.5 -5.957 1 95.06 89 LYS A N 1
ATOM 701 C CA . LYS A 1 89 ? -5.637 22.453 -5 1 95.06 89 LYS A CA 1
ATOM 702 C C . LYS A 1 89 ? -5.852 21.812 -3.633 1 95.06 89 LYS A C 1
ATOM 704 O O . LYS A 1 89 ? -6.23 22.484 -2.676 1 95.06 89 LYS A O 1
ATOM 709 N N . ALA A 1 90 ? -5.684 20.547 -3.568 1 94.38 90 ALA A N 1
ATOM 710 C CA . ALA A 1 90 ? -5.863 19.859 -2.293 1 94.38 90 ALA A CA 1
ATOM 711 C C . ALA A 1 90 ? -4.988 18.609 -2.221 1 94.38 90 ALA A C 1
ATOM 713 O O . ALA A 1 90 ? -4.531 18.094 -3.248 1 94.38 90 ALA A O 1
ATOM 714 N N . SER A 1 91 ? -4.676 18.203 -1.018 1 92.5 91 SER A N 1
ATOM 715 C CA . SER A 1 91 ? -4 16.938 -0.75 1 92.5 91 SER A CA 1
ATOM 716 C C . SER A 1 91 ? -4.914 15.977 0.003 1 92.5 91 SER A C 1
ATOM 718 O O . SER A 1 91 ? -5.734 16.406 0.816 1 92.5 91 SER A O 1
ATOM 720 N N . VAL A 1 92 ? -4.734 14.711 -0.315 1 94.12 92 VAL A N 1
ATOM 721 C CA . VAL A 1 92 ? -5.598 13.703 0.291 1 94.12 92 VAL A CA 1
ATOM 722 C C . VAL A 1 92 ? -4.75 12.648 0.996 1 94.12 92 VAL A C 1
ATOM 724 O O . VAL A 1 92 ? -3.762 12.164 0.44 1 94.12 92 VAL A O 1
ATOM 727 N N . THR A 1 93 ? -5.078 12.367 2.217 1 91.69 93 THR A N 1
ATOM 728 C CA . THR A 1 93 ? -4.535 11.234 2.955 1 91.69 93 THR A CA 1
ATOM 729 C C . THR A 1 93 ? -5.648 10.281 3.379 1 91.69 93 THR A C 1
ATOM 731 O O . THR A 1 93 ? -6.723 10.719 3.797 1 91.69 93 THR A O 1
ATOM 734 N N . ALA A 1 94 ? -5.363 9.016 3.211 1 93.94 94 ALA A N 1
ATOM 735 C CA . ALA A 1 94 ? -6.383 8.023 3.541 1 93.94 94 ALA A CA 1
ATOM 736 C C . ALA A 1 94 ? -5.859 7.02 4.566 1 93.94 94 ALA A C 1
ATOM 738 O O . ALA A 1 94 ? -4.672 6.68 4.559 1 93.94 94 ALA A O 1
ATOM 739 N N . THR A 1 95 ? -6.75 6.594 5.434 1 93.62 95 THR A N 1
ATOM 740 C CA . THR A 1 95 ? -6.461 5.535 6.391 1 93.62 95 THR A CA 1
ATOM 741 C C . THR A 1 95 ? -7.547 4.461 6.352 1 93.62 95 THR A C 1
ATOM 743 O O . THR A 1 95 ? -8.695 4.742 5.996 1 93.62 95 THR A O 1
ATOM 746 N N . LEU A 1 96 ? -7.113 3.277 6.594 1 96.75 96 LEU A N 1
ATOM 747 C CA . LEU A 1 96 ? -8.031 2.141 6.645 1 96.75 96 LEU A CA 1
ATOM 748 C C . LEU A 1 96 ? -7.887 1.386 7.961 1 96.75 96 LEU A C 1
ATOM 750 O O . LEU A 1 96 ? -6.773 1.083 8.391 1 96.75 96 LEU A O 1
ATOM 754 N N . THR A 1 97 ? -9.023 1.211 8.641 1 95.62 97 THR A N 1
ATOM 755 C CA . THR A 1 97 ? -9.078 0.418 9.859 1 95.62 97 THR A CA 1
ATOM 756 C C . THR A 1 97 ? -10.312 -0.484 9.867 1 95.62 97 THR A C 1
ATOM 758 O O . THR A 1 97 ? -11.102 -0.469 8.914 1 95.62 97 THR A O 1
ATOM 761 N N . ALA A 1 98 ? -10.344 -1.306 10.852 1 95.94 98 ALA A N 1
ATOM 762 C CA . ALA A 1 98 ? -11.562 -2.078 11.07 1 95.94 98 ALA A CA 1
ATOM 763 C C . ALA A 1 98 ? -12.664 -1.212 11.68 1 95.94 98 ALA A C 1
ATOM 765 O O . ALA A 1 98 ? -12.43 -0.488 12.648 1 95.94 98 ALA A O 1
ATOM 766 N N . ALA A 1 99 ? -13.852 -1.331 11.133 1 96.31 99 ALA A N 1
ATOM 767 C CA . ALA A 1 99 ? -14.953 -0.496 11.602 1 96.31 99 ALA A CA 1
ATOM 768 C C . ALA A 1 99 ? -15.281 -0.788 13.062 1 96.31 99 ALA A C 1
ATOM 770 O O . ALA A 1 99 ? -15.711 0.102 13.797 1 96.31 99 ALA A O 1
ATOM 771 N N . ASP A 1 100 ? -15.07 -1.974 13.461 1 94.5 100 ASP A N 1
ATOM 772 C CA . ASP A 1 100 ? -15.414 -2.375 14.828 1 94.5 100 ASP A CA 1
ATOM 773 C C . ASP A 1 100 ? -14.32 -1.979 15.812 1 94.5 100 ASP A C 1
ATOM 775 O O . ASP A 1 100 ? -14.555 -1.931 17.016 1 94.5 100 ASP A O 1
ATOM 779 N N . THR A 1 101 ? -13.133 -1.707 15.391 1 92.19 101 THR A N 1
ATOM 780 C CA . THR A 1 101 ? -12.008 -1.253 16.203 1 92.19 101 THR A CA 1
ATOM 781 C C . THR A 1 101 ? -11.258 -0.126 15.5 1 92.19 101 THR A C 1
ATOM 783 O O . THR A 1 101 ? -10.102 -0.299 15.102 1 92.19 101 THR A O 1
ATOM 786 N N . PRO A 1 102 ? -11.93 0.965 15.422 1 91.19 102 PRO A N 1
ATOM 787 C CA . PRO A 1 102 ? -11.312 2.061 14.672 1 91.19 102 PRO A CA 1
ATOM 788 C C . PRO A 1 102 ? -10.008 2.551 15.305 1 91.19 102 PRO A C 1
ATOM 790 O O . PRO A 1 102 ? -9.891 2.572 16.531 1 91.19 102 PRO A O 1
ATOM 793 N N . ARG A 1 103 ? -9.078 2.863 14.484 1 88.69 103 ARG A N 1
ATOM 794 C CA . ARG A 1 103 ? -7.789 3.402 14.898 1 88.69 103 ARG A CA 1
ATOM 795 C C . ARG A 1 103 ? -7.414 4.629 14.07 1 88.69 103 ARG A C 1
ATOM 797 O O . ARG A 1 103 ? -7.973 4.848 12.992 1 88.69 103 ARG A O 1
ATOM 804 N N . ASP A 1 104 ? -6.434 5.402 14.625 1 82.62 104 ASP A N 1
ATOM 805 C CA . ASP A 1 104 ? -6.023 6.602 13.898 1 82.62 104 ASP A CA 1
ATOM 806 C C . ASP A 1 104 ? -4.535 6.559 13.57 1 82.62 104 ASP A C 1
ATOM 808 O O . ASP A 1 104 ? -3.977 7.539 13.07 1 82.62 104 ASP A O 1
ATOM 812 N N . ASP A 1 105 ? -3.91 5.43 13.828 1 84.56 105 ASP A N 1
ATOM 813 C CA . ASP A 1 105 ? -2.473 5.336 13.594 1 84.56 105 ASP A CA 1
ATOM 814 C C . ASP A 1 105 ? -2.176 4.645 12.258 1 84.56 105 ASP A C 1
ATOM 816 O O . ASP A 1 105 ? -1.012 4.441 11.906 1 84.56 105 ASP A O 1
ATOM 820 N N . GLY A 1 106 ? -3.205 4.316 11.523 1 81.81 106 GLY A N 1
ATOM 821 C CA . GLY A 1 106 ? -3.027 3.705 10.219 1 81.81 106 GLY A CA 1
ATOM 822 C C . GLY A 1 106 ? -2.619 2.246 10.289 1 81.81 106 GLY A C 1
ATOM 823 O O . GLY A 1 106 ? -2.307 1.631 9.273 1 81.81 106 GLY A O 1
ATOM 824 N N . TYR A 1 107 ? -2.607 1.698 11.477 1 87.88 107 TYR A N 1
ATOM 825 C CA . TYR A 1 107 ? -2.191 0.312 11.656 1 87.88 107 TYR A CA 1
ATOM 826 C C . TYR A 1 107 ? -3.367 -0.639 11.461 1 87.88 107 TYR A C 1
ATOM 828 O O . TYR A 1 107 ? -4.484 -0.351 11.891 1 87.88 107 TYR A O 1
ATOM 836 N N . TRP A 1 108 ? -3.076 -1.792 10.805 1 93.69 108 TRP A N 1
ATOM 837 C CA . TRP A 1 108 ? -4.047 -2.871 10.656 1 93.69 108 TRP A CA 1
ATOM 838 C C . TRP A 1 108 ? -3.668 -4.066 11.523 1 93.69 108 TRP A C 1
ATOM 840 O O . TRP A 1 108 ? -2.547 -4.574 11.438 1 93.69 108 TRP A O 1
ATOM 850 N N . GLN A 1 109 ? -4.602 -4.441 12.297 1 90.12 109 GLN A N 1
ATOM 851 C CA . GLN A 1 109 ? -4.418 -5.668 13.07 1 90.12 109 GLN A CA 1
ATOM 852 C C . GLN A 1 109 ? -4.883 -6.891 12.281 1 90.12 109 GLN A C 1
ATOM 854 O O . GLN A 1 109 ? -6.02 -6.934 11.805 1 90.12 109 GLN A O 1
ATOM 859 N N . ALA A 1 110 ? -3.924 -7.836 12.195 1 92.94 110 ALA A N 1
ATOM 860 C CA . ALA A 1 110 ? -4.262 -9.047 11.445 1 92.94 110 ALA A CA 1
ATOM 861 C C . ALA A 1 110 ? -5.602 -9.617 11.898 1 92.94 110 ALA A C 1
ATOM 863 O O . ALA A 1 110 ? -5.902 -9.625 13.094 1 92.94 110 ALA A O 1
ATOM 864 N N . PHE A 1 111 ? -6.367 -10.109 10.914 1 95 111 PHE A N 1
ATOM 865 C CA . PHE A 1 111 ? -7.707 -10.617 11.195 1 95 111 PHE A CA 1
ATOM 866 C C . PHE A 1 111 ? -7.996 -11.867 10.383 1 95 111 PHE A C 1
ATOM 868 O O . PHE A 1 111 ? -7.773 -11.891 9.172 1 95 111 PHE A O 1
ATOM 875 N N . ILE A 1 112 ? -8.531 -12.836 11.055 1 95.38 112 ILE A N 1
ATOM 876 C CA . ILE A 1 112 ? -8.898 -14.078 10.391 1 95.38 112 ILE A CA 1
ATOM 877 C C . ILE A 1 112 ? -10.258 -13.922 9.703 1 95.38 112 ILE A C 1
ATOM 879 O O . ILE A 1 112 ? -11.242 -13.578 10.352 1 95.38 112 ILE A O 1
ATOM 883 N N . MET A 1 113 ? -10.242 -14.156 8.469 1 96.75 113 MET A N 1
ATOM 884 C CA . MET A 1 113 ? -11.477 -14.125 7.684 1 96.75 113 MET A CA 1
ATOM 885 C C . MET A 1 113 ? -12.141 -15.492 7.66 1 96.75 113 MET A C 1
ATOM 887 O O . MET A 1 113 ? -11.703 -16.391 6.934 1 96.75 113 MET A O 1
ATOM 891 N N . GLU A 1 114 ? -13.172 -15.531 8.438 1 95.81 114 GLU A N 1
ATOM 892 C CA . GLU A 1 114 ? -13.977 -16.75 8.398 1 95.81 114 GLU A CA 1
ATOM 893 C C . GLU A 1 114 ? -14.82 -16.812 7.129 1 95.81 114 GLU A C 1
ATOM 895 O O . GLU A 1 114 ? -15.039 -15.789 6.473 1 95.81 114 GLU A O 1
ATOM 900 N N . ILE A 1 115 ? -15.211 -18 6.867 1 95.44 115 ILE A N 1
ATOM 901 C CA . ILE A 1 115 ? -16 -18.219 5.668 1 95.44 115 ILE A CA 1
ATOM 902 C C . ILE A 1 115 ? -17.359 -17.516 5.809 1 95.44 115 ILE A C 1
ATOM 904 O O . ILE A 1 115 ? -18.031 -17.656 6.828 1 95.44 115 ILE A O 1
ATOM 908 N N . ARG A 1 116 ? -17.703 -16.703 4.84 1 95.81 116 ARG A N 1
ATOM 909 C CA . ARG A 1 116 ? -19 -16.047 4.684 1 95.81 116 ARG A CA 1
ATOM 910 C C . ARG A 1 116 ? -19.266 -15.062 5.82 1 95.81 116 ARG A C 1
ATOM 912 O O . ARG A 1 116 ? -20.406 -14.68 6.066 1 95.81 116 ARG A O 1
ATOM 919 N N . LYS A 1 117 ? -18.328 -14.742 6.578 1 95.5 117 LYS A N 1
ATOM 920 C CA . LYS A 1 117 ? -18.453 -13.719 7.613 1 95.5 117 LYS A CA 1
ATOM 921 C C . LYS A 1 117 ? -17.734 -12.43 7.203 1 95.5 117 LYS A C 1
ATOM 923 O O . LYS A 1 117 ? -16.516 -12.406 7.09 1 95.5 117 LYS A O 1
ATOM 928 N N . PRO A 1 118 ? -18.453 -11.414 7.082 1 96.06 118 PRO A N 1
ATOM 929 C CA . PRO A 1 118 ? -17.844 -10.18 6.566 1 96.06 118 PRO A CA 1
ATOM 930 C C . PRO A 1 118 ? -17.062 -9.422 7.629 1 96.06 118 PRO A C 1
ATOM 932 O O . PRO A 1 118 ? -17.359 -9.523 8.82 1 96.06 118 PRO A O 1
ATOM 935 N N . LYS A 1 119 ? -16.047 -8.797 7.289 1 97.56 119 LYS A N 1
ATOM 936 C CA . LYS A 1 119 ? -15.359 -7.738 8.023 1 97.56 119 LYS A CA 1
ATOM 937 C C . LYS A 1 119 ? -15.586 -6.379 7.371 1 97.56 119 LYS A C 1
ATOM 939 O O . LYS A 1 119 ? -15.586 -6.262 6.145 1 97.56 119 LYS A O 1
ATOM 944 N N . VAL A 1 120 ? -15.867 -5.402 8.203 1 98.06 120 VAL A N 1
ATOM 945 C CA . VAL A 1 120 ? -16.172 -4.086 7.656 1 98.06 120 VAL A CA 1
ATOM 946 C C . VAL A 1 120 ? -14.953 -3.172 7.797 1 98.06 120 VAL A C 1
ATOM 948 O O . VAL A 1 120 ? -14.43 -2.996 8.898 1 98.06 120 VAL A O 1
ATOM 951 N N . PHE A 1 121 ? -14.531 -2.686 6.648 1 98.12 121 PHE A N 1
ATOM 952 C CA . PHE A 1 121 ? -13.438 -1.722 6.621 1 98.12 121 PHE A CA 1
ATOM 953 C C . PHE A 1 121 ? -13.961 -0.302 6.793 1 98.12 121 PHE A C 1
ATOM 955 O O . PHE A 1 121 ? -15 0.058 6.227 1 98.12 121 PHE A O 1
ATOM 962 N N . LEU A 1 122 ? -13.32 0.412 7.605 1 98.06 122 LEU A N 1
ATOM 963 C CA . LEU A 1 122 ? -13.57 1.842 7.75 1 98.06 122 LEU A CA 1
ATOM 964 C C . LEU A 1 122 ? -12.461 2.656 7.09 1 98.06 122 LEU A C 1
ATOM 966 O O . LEU A 1 122 ? -11.289 2.543 7.473 1 98.06 122 LEU A O 1
ATOM 970 N N . ILE A 1 123 ? -12.797 3.445 6.105 1 97.88 123 ILE A N 1
ATOM 971 C CA . ILE A 1 123 ? -11.844 4.297 5.406 1 97.88 123 ILE A CA 1
ATOM 972 C C . ILE A 1 123 ? -12.109 5.762 5.75 1 97.88 123 ILE A C 1
ATOM 974 O O . ILE A 1 123 ? -13.25 6.223 5.688 1 97.88 123 ILE A O 1
ATOM 978 N N . LYS A 1 124 ? -11.102 6.426 6.133 1 96.88 124 LYS A N 1
ATOM 979 C CA . LYS A 1 124 ? -11.156 7.859 6.398 1 96.88 124 LYS A CA 1
ATOM 980 C C . LYS A 1 124 ? -10.266 8.633 5.43 1 96.88 124 LYS A C 1
ATOM 982 O O . LYS A 1 124 ? -9.125 8.242 5.18 1 96.88 124 LYS A O 1
ATOM 987 N N . LEU A 1 125 ? -10.805 9.688 4.93 1 96.94 125 LEU A N 1
ATOM 988 C CA . LEU A 1 125 ? -10.094 10.562 4.004 1 96.94 125 LEU A CA 1
ATOM 989 C C . LEU A 1 125 ? -9.938 11.961 4.598 1 96.94 125 LEU A C 1
ATOM 991 O O . LEU A 1 125 ? -10.922 12.609 4.945 1 96.94 125 LEU A O 1
ATOM 995 N N . ALA A 1 126 ? -8.758 12.344 4.754 1 95.5 126 ALA A N 1
ATOM 996 C CA . ALA A 1 126 ? -8.469 13.719 5.137 1 95.5 126 ALA A CA 1
ATOM 997 C C . ALA A 1 126 ? -8.031 14.547 3.932 1 95.5 126 ALA A C 1
ATOM 999 O O . ALA A 1 126 ? -7.02 14.242 3.297 1 95.5 126 ALA A O 1
ATOM 1000 N N . ILE A 1 127 ? -8.797 15.547 3.65 1 96.75 127 ILE A N 1
ATOM 1001 C CA . ILE A 1 127 ? -8.484 16.422 2.523 1 96.75 127 ILE A CA 1
ATOM 1002 C C . ILE A 1 127 ? -8.094 17.797 3.033 1 96.75 127 ILE A C 1
ATOM 1004 O O . ILE A 1 127 ? -8.836 18.422 3.803 1 96.75 127 ILE A O 1
ATOM 1008 N N . LYS A 1 128 ? -6.949 18.219 2.615 1 95.25 128 LYS A N 1
ATOM 1009 C CA . LYS A 1 128 ? -6.465 19.547 2.996 1 95.25 128 LYS A CA 1
ATOM 1010 C C . LYS A 1 128 ? -6.336 20.453 1.777 1 95.25 128 LYS A C 1
ATOM 1012 O O . LYS A 1 128 ? -5.66 20.109 0.807 1 95.25 128 LYS A O 1
ATOM 1017 N N . GLY A 1 129 ? -6.973 21.562 1.907 1 95.31 129 GLY A N 1
ATOM 1018 C CA . GLY A 1 129 ? -6.895 22.547 0.834 1 95.31 129 GLY A CA 1
ATOM 1019 C C . GLY A 1 129 ? -5.66 23.422 0.911 1 95.31 129 GLY A C 1
ATOM 1020 O O . GLY A 1 129 ? -4.988 23.469 1.943 1 95.31 129 GLY A O 1
ATOM 1021 N N . LYS A 1 130 ? -5.414 24.156 -0.181 1 92.38 130 LYS A N 1
ATOM 1022 C CA . LYS A 1 130 ? -4.203 24.969 -0.249 1 92.38 130 LYS A CA 1
ATOM 1023 C C . LYS A 1 130 ? -4.531 26.453 -0.124 1 92.38 130 LYS A C 1
ATOM 1025 O O . LYS A 1 130 ? -3.662 27.266 0.208 1 92.38 130 LYS A O 1
ATOM 1030 N N . SER A 1 131 ? -5.695 26.875 -0.335 1 92.62 131 SER A N 1
ATOM 1031 C CA . SER A 1 131 ? -6.031 28.297 -0.406 1 92.62 131 SER A CA 1
ATOM 1032 C C . SER A 1 131 ? -6.535 28.812 0.938 1 92.62 131 SER A C 1
ATOM 1034 O O . SER A 1 131 ? -6.676 30.031 1.129 1 92.62 131 SER A O 1
ATOM 1036 N N . GLY A 1 132 ? -6.875 27.922 1.799 1 92.44 132 GLY A N 1
ATOM 1037 C CA . GLY A 1 132 ? -7.441 28.328 3.076 1 92.44 132 GLY A CA 1
ATOM 1038 C C . GLY A 1 132 ? -8.953 28.25 3.111 1 92.44 132 GLY A C 1
ATOM 1039 O O . GLY A 1 132 ? -9.578 28.578 4.125 1 92.44 132 GLY A O 1
ATOM 1040 N N . ASN A 1 133 ? -9.516 27.938 2.047 1 95.44 133 ASN A N 1
ATOM 1041 C CA . ASN A 1 133 ? -10.945 27.672 1.94 1 95.44 133 ASN A CA 1
ATOM 1042 C C . ASN A 1 133 ? -11.227 26.328 1.291 1 95.44 133 ASN A C 1
ATOM 1044 O O . ASN A 1 133 ? -11.266 26.219 0.064 1 95.44 133 ASN A O 1
ATOM 1048 N N . ILE A 1 134 ? -11.617 25.391 2.176 1 96.19 134 ILE A N 1
ATOM 1049 C CA . ILE A 1 134 ? -11.695 24 1.74 1 96.19 134 ILE A CA 1
ATOM 1050 C C . ILE A 1 134 ? -12.859 23.828 0.764 1 96.19 134 ILE A C 1
ATOM 1052 O O . ILE A 1 134 ? -12.758 23.078 -0.203 1 96.19 134 ILE A O 1
ATOM 1056 N N . LEU A 1 135 ? -13.938 24.516 0.945 1 94.69 135 LEU A N 1
ATOM 1057 C CA . LEU A 1 135 ? -15.094 24.375 0.066 1 94.69 135 LEU A CA 1
ATOM 1058 C C . LEU A 1 135 ? -14.781 24.891 -1.333 1 94.69 135 LEU A C 1
ATOM 1060 O O . LEU A 1 135 ? -15.188 24.297 -2.33 1 94.69 135 LEU A O 1
ATOM 1064 N N . ARG A 1 136 ? -14.078 25.953 -1.397 1 94.75 136 ARG A N 1
ATOM 1065 C CA . ARG A 1 136 ? -13.648 26.5 -2.682 1 94.75 136 ARG A CA 1
ATOM 1066 C C . ARG A 1 136 ? -12.648 25.562 -3.363 1 94.75 136 ARG A C 1
ATOM 1068 O O . ARG A 1 136 ? -12.727 25.344 -4.57 1 94.75 136 ARG A O 1
ATOM 1075 N N . ASP A 1 137 ? -11.742 25.031 -2.588 1 96.19 137 ASP A N 1
ATOM 1076 C CA . ASP A 1 137 ? -10.703 24.156 -3.123 1 96.19 137 ASP A CA 1
ATOM 1077 C C . ASP A 1 137 ? -11.305 22.875 -3.68 1 96.19 137 ASP A C 1
ATOM 1079 O O . ASP A 1 137 ? -10.727 22.25 -4.578 1 96.19 137 ASP A O 1
ATOM 1083 N N . LEU A 1 138 ? -12.508 22.469 -3.18 1 96.25 138 LEU A N 1
ATOM 1084 C CA . LEU A 1 138 ? -13.062 21.172 -3.562 1 96.25 138 LEU A CA 1
ATOM 1085 C C . LEU A 1 138 ? -14.141 21.344 -4.629 1 96.25 138 LEU A C 1
ATOM 1087 O O . LEU A 1 138 ? -14.75 20.359 -5.062 1 96.25 138 LEU A O 1
ATOM 1091 N N . GLU A 1 139 ? -14.375 22.516 -5.043 1 93.19 139 GLU A N 1
ATOM 1092 C CA . GLU A 1 139 ? -15.422 22.797 -6.012 1 93.19 139 GLU A CA 1
ATOM 1093 C C . GLU A 1 139 ? -15.219 22 -7.301 1 93.19 139 GLU A C 1
ATOM 1095 O O . GLU A 1 139 ? -16.172 21.469 -7.867 1 93.19 139 GLU A O 1
ATOM 1100 N N . ASP A 1 140 ? -13.914 21.922 -7.789 1 93.81 140 ASP A N 1
ATOM 1101 C CA . ASP A 1 140 ? -13.617 21.219 -9.039 1 93.81 140 ASP A CA 1
ATOM 1102 C C . ASP A 1 140 ? -12.844 19.938 -8.789 1 93.81 140 ASP A C 1
ATOM 1104 O O . ASP A 1 140 ? -12.016 19.531 -9.609 1 93.81 140 ASP A O 1
ATOM 1108 N N . PHE A 1 141 ? -13.039 19.469 -7.609 1 96.56 141 PHE A N 1
ATOM 1109 C CA . PHE A 1 141 ? -12.344 18.234 -7.273 1 96.56 141 PHE A CA 1
ATOM 1110 C C . PHE A 1 141 ? -12.734 17.109 -8.234 1 96.56 141 PHE A C 1
ATOM 1112 O O . PHE A 1 141 ? -13.922 16.875 -8.469 1 96.56 141 PHE A O 1
ATOM 1119 N N . PRO A 1 142 ? -11.797 16.391 -8.742 1 96.75 142 PRO A N 1
ATOM 1120 C CA . PRO A 1 142 ? -12.094 15.352 -9.727 1 96.75 142 PRO A CA 1
ATOM 1121 C C . PRO A 1 142 ? -12.445 14.008 -9.078 1 96.75 142 PRO A C 1
ATOM 1123 O O . PRO A 1 142 ? -12.344 13.867 -7.855 1 96.75 142 PRO A O 1
ATOM 1126 N N . ASP A 1 143 ? -12.922 13.078 -9.953 1 97.44 143 ASP A N 1
ATOM 1127 C CA . ASP A 1 143 ? -13.016 11.695 -9.492 1 97.44 143 ASP A CA 1
ATOM 1128 C C . ASP A 1 143 ? -11.641 11.133 -9.148 1 97.44 143 ASP A C 1
ATOM 1130 O O . ASP A 1 143 ? -10.711 11.211 -9.953 1 97.44 143 ASP A O 1
ATOM 1134 N N . MET A 1 144 ? -11.484 10.664 -7.969 1 96.56 144 MET A N 1
ATOM 1135 C CA . MET A 1 144 ? -10.195 10.164 -7.508 1 96.56 144 MET A CA 1
ATOM 1136 C C . MET A 1 144 ? -10.242 8.648 -7.312 1 96.56 144 MET A C 1
ATOM 1138 O O . MET A 1 144 ? -10.945 8.156 -6.434 1 96.56 144 MET A O 1
ATOM 1142 N N . PRO A 1 145 ? -9.469 7.93 -8.102 1 96.19 145 PRO A N 1
ATOM 1143 C CA . PRO A 1 145 ? -9.359 6.496 -7.828 1 96.19 145 PRO A CA 1
ATOM 1144 C C . PRO A 1 145 ? -8.602 6.199 -6.535 1 96.19 145 PRO A C 1
ATOM 1146 O O . PRO A 1 145 ? -7.699 6.945 -6.156 1 96.19 145 PRO A O 1
ATOM 1149 N N . MET A 1 146 ? -9.047 5.148 -5.902 1 96.75 146 MET A N 1
ATOM 1150 C CA . MET A 1 146 ? -8.375 4.621 -4.719 1 96.75 146 MET A CA 1
ATOM 1151 C C . MET A 1 146 ? -8.312 3.098 -4.754 1 96.75 146 MET A C 1
ATOM 1153 O O . MET A 1 146 ? -9.281 2.447 -5.16 1 96.75 146 MET A O 1
ATOM 1157 N N . ASP A 1 147 ? -7.203 2.561 -4.391 1 96.88 147 ASP A N 1
ATOM 1158 C CA . ASP A 1 147 ? -7.074 1.114 -4.25 1 96.88 147 ASP A CA 1
ATOM 1159 C C . ASP A 1 147 ? -7.051 0.703 -2.781 1 96.88 147 ASP A C 1
ATOM 1161 O O . ASP A 1 147 ? -6.258 1.228 -1.995 1 96.88 147 ASP A O 1
ATOM 1165 N N . ILE A 1 148 ? -7.945 -0.125 -2.465 1 97.88 148 ILE A N 1
ATOM 1166 C CA . ILE A 1 148 ? -7.871 -0.82 -1.185 1 97.88 148 ILE A CA 1
ATOM 1167 C C . ILE A 1 148 ? -7.004 -2.068 -1.326 1 97.88 148 ILE A C 1
ATOM 1169 O O . ILE A 1 148 ? -7.367 -3.008 -2.039 1 97.88 148 ILE A O 1
ATOM 1173 N N . ILE A 1 149 ? -5.902 -2.039 -0.651 1 96.81 149 ILE A N 1
ATOM 1174 C CA . ILE A 1 149 ? -4.918 -3.104 -0.793 1 96.81 149 ILE A CA 1
ATOM 1175 C C . ILE A 1 149 ? -4.859 -3.928 0.491 1 96.81 149 ILE A C 1
ATOM 1177 O O . ILE A 1 149 ? -4.871 -3.373 1.593 1 96.81 149 ILE A O 1
ATOM 1181 N N . TYR A 1 150 ? -4.84 -5.176 0.357 1 96.5 150 TYR A N 1
ATOM 1182 C CA . TYR A 1 150 ? -4.758 -6.043 1.528 1 96.5 150 TYR A CA 1
ATOM 1183 C C . TYR A 1 150 ? -3.875 -7.254 1.25 1 96.5 150 TYR A C 1
ATOM 1185 O O . TYR A 1 150 ? -3.867 -7.781 0.136 1 96.5 150 TYR A O 1
ATOM 1193 N N . GLN A 1 151 ? -3.078 -7.566 2.219 1 95.62 151 GLN A N 1
ATOM 1194 C CA . GLN A 1 151 ? -2.205 -8.734 2.184 1 95.62 151 GLN A CA 1
ATOM 1195 C C . GLN A 1 151 ? -2.887 -9.945 2.807 1 95.62 151 GLN A C 1
ATOM 1197 O O . GLN A 1 151 ? -3.359 -9.891 3.943 1 95.62 151 GLN A O 1
ATOM 1202 N N . VAL A 1 152 ? -2.893 -11.016 2.029 1 95 152 VAL A N 1
ATOM 1203 C CA . VAL A 1 152 ? -3.654 -12.188 2.453 1 95 152 VAL A CA 1
ATOM 1204 C C . VAL A 1 152 ? -2.723 -13.383 2.6 1 95 152 VAL A C 1
ATOM 1206 O O . VAL A 1 152 ? -1.835 -13.594 1.771 1 95 152 VAL A O 1
ATOM 1209 N N . VAL A 1 153 ? -2.92 -14.047 3.734 1 93.12 153 VAL A N 1
ATOM 1210 C CA . VAL A 1 153 ? -2.299 -15.352 3.924 1 93.12 153 VAL A CA 1
ATOM 1211 C C . VAL A 1 153 ? -3.377 -16.438 4.02 1 93.12 153 VAL A C 1
ATOM 1213 O O . VAL A 1 153 ? -4.297 -16.328 4.832 1 93.12 153 VAL A O 1
ATOM 1216 N N . ALA A 1 154 ? -3.299 -17.359 3.156 1 91.19 154 ALA A N 1
ATOM 1217 C CA . ALA A 1 154 ? -4.199 -18.516 3.135 1 91.19 154 ALA A CA 1
ATOM 1218 C C . ALA A 1 154 ? -3.43 -19.812 2.885 1 91.19 154 ALA A C 1
ATOM 1220 O O . ALA A 1 154 ? -2.34 -20 3.426 1 91.19 154 ALA A O 1
ATOM 1221 N N . ARG A 1 155 ? -4.035 -20.766 2.281 1 81.25 155 ARG A N 1
ATOM 1222 C CA . ARG A 1 155 ? -3.311 -21.984 1.966 1 81.25 155 ARG A CA 1
ATOM 1223 C C . ARG A 1 155 ? -2.221 -21.734 0.93 1 81.25 155 ARG A C 1
ATOM 1225 O O . ARG A 1 155 ? -1.165 -22.359 0.962 1 81.25 155 ARG A O 1
ATOM 1232 N N . SER A 1 156 ? -2.469 -20.828 0.129 1 75.56 156 SER A N 1
ATOM 1233 C CA . SER A 1 156 ? -1.474 -20.406 -0.849 1 75.56 156 SER A CA 1
ATOM 1234 C C . SER A 1 156 ? -0.457 -19.453 -0.225 1 75.56 156 SER A C 1
ATOM 1236 O O . SER A 1 156 ? -0.621 -19.016 0.918 1 75.56 156 SER A O 1
ATOM 1238 N N . ASP A 1 157 ? 0.681 -19.25 -0.884 1 79.81 157 ASP A N 1
ATOM 1239 C CA . ASP A 1 157 ? 1.649 -18.234 -0.462 1 79.81 157 ASP A CA 1
ATOM 1240 C C . ASP A 1 157 ? 0.984 -16.875 -0.296 1 79.81 157 ASP A C 1
ATOM 1242 O O . ASP A 1 157 ? -0.052 -16.609 -0.907 1 79.81 157 ASP A O 1
ATOM 1246 N N . TYR A 1 158 ? 1.5 -16.125 0.583 1 84 158 TYR A N 1
ATOM 1247 C CA . TYR A 1 158 ? 0.885 -14.82 0.796 1 84 158 TYR A CA 1
ATOM 1248 C C . TYR A 1 158 ? 0.855 -14.016 -0.497 1 84 158 TYR A C 1
ATOM 1250 O O . TYR A 1 158 ? 1.737 -14.156 -1.346 1 84 158 TYR A O 1
ATOM 1258 N N . TYR A 1 159 ? -0.21 -13.18 -0.676 1 89 159 TYR A N 1
ATOM 1259 C CA . TYR A 1 159 ? -0.352 -12.312 -1.842 1 89 159 TYR A CA 1
ATOM 1260 C C . TYR A 1 159 ? -1.063 -11.016 -1.474 1 89 159 TYR A C 1
ATOM 1262 O O . TYR A 1 159 ? -1.705 -10.93 -0.424 1 89 159 TYR A O 1
ATOM 1270 N N . TYR A 1 160 ? -0.806 -10.109 -2.334 1 93.25 160 TYR A N 1
ATOM 1271 C CA . TYR A 1 160 ? -1.582 -8.883 -2.246 1 93.25 160 TYR A CA 1
ATOM 1272 C C . TYR A 1 160 ? -2.76 -8.906 -3.213 1 93.25 160 TYR A C 1
ATOM 1274 O O . TYR A 1 160 ? -2.639 -9.406 -4.336 1 93.25 160 TYR A O 1
ATOM 1282 N N . ALA A 1 161 ? -3.801 -8.438 -2.719 1 93.25 161 ALA A N 1
ATOM 1283 C CA . ALA A 1 161 ? -4.961 -8.164 -3.561 1 93.25 161 ALA A CA 1
ATOM 1284 C C . ALA A 1 161 ? -5.41 -6.711 -3.414 1 93.25 161 ALA A C 1
ATOM 1286 O O . ALA A 1 161 ? -5.031 -6.031 -2.457 1 93.25 161 ALA A O 1
ATOM 1287 N N . LYS A 1 162 ? -6.109 -6.266 -4.422 1 94.69 162 LYS A N 1
ATOM 1288 C CA . LYS A 1 162 ? -6.609 -4.895 -4.336 1 94.69 162 LYS A CA 1
ATOM 1289 C C . LYS A 1 162 ? -8 -4.781 -4.953 1 94.69 162 LYS A C 1
ATOM 1291 O O . LYS A 1 162 ? -8.383 -5.598 -5.793 1 94.69 162 LYS A O 1
ATOM 1296 N N . THR A 1 163 ? -8.734 -3.906 -4.461 1 96.25 163 THR A N 1
ATOM 1297 C CA . THR A 1 163 ? -10.016 -3.49 -5.023 1 96.25 163 THR A CA 1
ATOM 1298 C C . THR A 1 163 ? -10.031 -1.985 -5.273 1 96.25 163 THR A C 1
ATOM 1300 O O . THR A 1 163 ? -9.75 -1.197 -4.367 1 96.25 163 THR A O 1
ATOM 1303 N N . ARG A 1 164 ? -10.344 -1.66 -6.535 1 96.94 164 ARG A N 1
ATOM 1304 C CA . ARG A 1 164 ? -10.391 -0.245 -6.887 1 96.94 164 ARG A CA 1
ATOM 1305 C C . ARG A 1 164 ? -11.766 0.345 -6.59 1 96.94 164 ARG A C 1
ATOM 1307 O O . ARG A 1 164 ? -12.789 -0.231 -6.969 1 96.94 164 ARG A O 1
ATOM 1314 N N . VAL A 1 165 ? -11.758 1.396 -5.848 1 96.62 165 VAL A N 1
ATOM 1315 C CA . VAL A 1 165 ? -12.953 2.207 -5.648 1 96.62 165 VAL A CA 1
ATOM 1316 C C . VAL A 1 165 ? -12.68 3.646 -6.078 1 96.62 165 VAL A C 1
ATOM 1318 O O . VAL A 1 165 ? -11.523 4.078 -6.125 1 96.62 165 VAL A O 1
ATOM 1321 N N . THR A 1 166 ? -13.742 4.316 -6.508 1 97.06 166 THR A N 1
ATOM 1322 C CA . THR A 1 166 ? -13.578 5.695 -6.949 1 97.06 166 THR A CA 1
ATOM 1323 C C . THR A 1 166 ? -14.391 6.645 -6.074 1 97.06 166 THR A C 1
ATOM 1325 O O . THR A 1 166 ? -15.578 6.414 -5.836 1 97.06 166 THR A O 1
ATOM 1328 N N . LEU A 1 167 ? -13.727 7.57 -5.477 1 96.12 167 LEU A N 1
ATOM 1329 C CA . LEU A 1 167 ? -14.414 8.711 -4.887 1 96.12 167 LEU A CA 1
ATOM 1330 C C . LEU A 1 167 ? -14.875 9.688 -5.965 1 96.12 167 LEU A C 1
ATOM 1332 O O . LEU A 1 167 ? -14.07 10.422 -6.527 1 96.12 167 LEU A O 1
ATOM 1336 N N . THR A 1 168 ? -16.125 9.758 -6.18 1 96.81 168 THR A N 1
ATOM 1337 C CA . THR A 1 168 ? -16.609 10.617 -7.246 1 96.81 168 THR A CA 1
ATOM 1338 C C . THR A 1 168 ? -16.797 12.047 -6.746 1 96.81 168 THR A C 1
ATOM 1340 O O . THR A 1 168 ? -17.094 12.266 -5.57 1 96.81 168 THR A O 1
ATOM 1343 N N . SER A 1 169 ? -16.672 12.906 -7.742 1 96.62 169 SER A N 1
ATOM 1344 C CA . SER A 1 169 ? -16.938 14.312 -7.426 1 96.62 169 SER A CA 1
ATOM 1345 C C . SER A 1 169 ? -18.359 14.5 -6.914 1 96.62 169 SER A C 1
ATOM 1347 O O . SER A 1 169 ? -18.594 15.32 -6.02 1 96.62 169 SER A O 1
ATOM 1349 N N . GLU A 1 170 ? -19.266 13.789 -7.422 1 96.25 170 GLU A N 1
ATOM 1350 C CA . GLU A 1 170 ? -20.672 13.883 -7.012 1 96.25 170 GLU A CA 1
ATOM 1351 C C . GLU A 1 170 ? -20.844 13.43 -5.566 1 96.25 170 GLU A C 1
ATOM 1353 O O . GLU A 1 170 ? -21.547 14.078 -4.789 1 96.25 170 GLU A O 1
ATOM 1358 N N . ASP A 1 171 ? -20.234 12.312 -5.219 1 96.25 171 ASP A N 1
ATOM 1359 C CA . ASP A 1 171 ? -20.328 11.82 -3.844 1 96.25 171 ASP A CA 1
ATOM 1360 C C . ASP A 1 171 ? -19.766 12.852 -2.863 1 96.25 171 ASP A C 1
ATOM 1362 O O . ASP A 1 171 ? -20.328 13.055 -1.783 1 96.25 171 ASP A O 1
ATOM 1366 N N . LEU A 1 172 ? -18.672 13.422 -3.279 1 97.25 172 LEU A N 1
ATOM 1367 C CA . LEU A 1 172 ? -18.031 14.422 -2.434 1 97.25 172 LEU A CA 1
ATOM 1368 C C . LEU A 1 172 ? -18.938 15.633 -2.25 1 97.25 172 LEU A C 1
ATOM 1370 O O . LEU A 1 172 ? -19.156 16.094 -1.125 1 97.25 172 LEU A O 1
ATOM 1374 N N . ARG A 1 173 ? -19.484 16.141 -3.283 1 95.44 173 ARG A N 1
ATOM 1375 C CA . ARG A 1 173 ? -20.375 17.312 -3.225 1 95.44 173 ARG A CA 1
ATOM 1376 C C . ARG A 1 173 ? -21.594 17.016 -2.369 1 95.44 173 ARG A C 1
ATOM 1378 O O . ARG A 1 173 ? -22.031 17.859 -1.58 1 95.44 173 ARG A O 1
ATOM 1385 N N . THR A 1 174 ? -22.109 15.898 -2.566 1 96.19 174 THR A N 1
ATOM 1386 C CA . THR A 1 174 ? -23.281 15.5 -1.803 1 96.19 174 THR A CA 1
ATOM 1387 C C . THR A 1 174 ? -22.969 15.461 -0.309 1 96.19 174 THR A C 1
ATOM 1389 O O . THR A 1 174 ? -23.75 15.953 0.507 1 96.19 174 THR A O 1
ATOM 1392 N N . ALA A 1 175 ? -21.844 14.875 0.025 1 96.75 175 ALA A N 1
ATOM 1393 C CA . ALA A 1 175 ? -21.453 14.781 1.428 1 96.75 175 ALA A CA 1
ATOM 1394 C C . ALA A 1 175 ? -21.25 16.172 2.031 1 96.75 175 ALA A C 1
ATOM 1396 O O . ALA A 1 175 ? -21.672 16.422 3.16 1 96.75 175 ALA A O 1
ATOM 1397 N N . LEU A 1 176 ? -20.609 17 1.245 1 95.69 176 LEU A N 1
ATOM 1398 C CA . LEU A 1 176 ? -20.344 18.344 1.728 1 95.69 176 LEU A CA 1
ATOM 1399 C C . LEU A 1 176 ? -21.641 19.141 1.9 1 95.69 176 LEU A C 1
ATOM 1401 O O . LEU A 1 176 ? -21.812 19.844 2.889 1 95.69 176 LEU A O 1
ATOM 1405 N N . TYR A 1 177 ? -22.5 18.984 0.988 1 93.69 177 TYR A N 1
ATOM 1406 C CA . TYR A 1 177 ? -23.781 19.672 1.059 1 93.69 177 TYR A CA 1
ATOM 1407 C C . TYR A 1 177 ? -24.578 19.203 2.268 1 93.69 177 TYR A C 1
ATOM 1409 O O . TYR A 1 177 ? -25.141 20.016 3.002 1 93.69 177 TYR A O 1
ATOM 1417 N N . GLN A 1 178 ? -24.656 17.953 2.496 1 93.19 178 GLN A N 1
ATOM 1418 C CA . GLN A 1 178 ? -25.406 17.406 3.625 1 93.19 178 GLN A CA 1
ATOM 1419 C C . GLN A 1 178 ? -24.844 17.922 4.953 1 93.19 178 GLN A C 1
ATOM 1421 O O . GLN A 1 178 ? -25.594 18.188 5.887 1 93.19 178 GLN A O 1
ATOM 1426 N N . TYR A 1 179 ? -23.547 18.016 4.977 1 93.25 179 TYR A N 1
ATOM 1427 C CA . TYR A 1 179 ? -22.891 18.484 6.203 1 93.25 179 TYR A CA 1
ATOM 1428 C C . TYR A 1 179 ? -23.172 19.953 6.438 1 93.25 179 TYR A C 1
ATOM 1430 O O . TYR A 1 179 ? -23.5 20.359 7.555 1 93.25 179 TYR A O 1
ATOM 1438 N N . THR A 1 180 ? -23.031 20.734 5.43 1 88.56 180 THR A N 1
ATOM 1439 C CA . THR A 1 180 ? -23.172 22.188 5.566 1 88.56 180 THR A CA 1
ATOM 1440 C C . THR A 1 180 ? -24.641 22.562 5.758 1 88.56 180 THR A C 1
ATOM 1442 O O . THR A 1 180 ? -24.953 23.562 6.406 1 88.56 180 THR A O 1
ATOM 1445 N N . SER A 1 181 ? -25.469 21.781 5.16 1 85.69 181 SER A N 1
ATOM 1446 C CA . SER A 1 181 ? -26.891 22.062 5.348 1 85.69 181 SER A CA 1
ATOM 1447 C C . SER A 1 181 ? -27.359 21.609 6.727 1 85.69 181 SER A C 1
ATOM 1449 O O . SER A 1 181 ? -28.297 22.203 7.285 1 85.69 181 SER A O 1
ATOM 1451 N N . GLY A 1 182 ? -26.766 20.5 7.219 1 72.62 182 GLY A N 1
ATOM 1452 C CA . GLY A 1 182 ? -27.125 20.016 8.547 1 72.62 182 GLY A CA 1
ATOM 1453 C C . GLY A 1 182 ? -26.609 20.891 9.664 1 72.62 182 GLY A C 1
ATOM 1454 O O . GLY A 1 182 ? -27.234 21.016 10.719 1 72.62 182 GLY A O 1
ATOM 1455 N N . VAL A 1 183 ? -25.391 21.375 9.562 1 62.88 183 VAL A N 1
ATOM 1456 C CA . VAL A 1 183 ? -24.797 22.25 10.562 1 62.88 183 VAL A CA 1
ATOM 1457 C C . VAL A 1 183 ? -25.547 23.578 10.578 1 62.88 183 VAL A C 1
ATOM 1459 O O . VAL A 1 183 ? -25.656 24.234 11.625 1 62.88 183 VAL A O 1
ATOM 1462 N N . ARG A 1 184 ? -26.109 24.125 9.508 1 53.22 184 ARG A N 1
ATOM 1463 C CA . ARG A 1 184 ? -26.875 25.359 9.469 1 53.22 184 ARG A CA 1
ATOM 1464 C C . ARG A 1 184 ? -28.234 25.172 10.141 1 53.22 184 ARG A C 1
ATOM 1466 O O . ARG A 1 184 ? -28.891 26.156 10.5 1 53.22 184 ARG A O 1
ATOM 1473 N N . LYS A 1 185 ? -28.562 24.047 10.539 1 48.44 185 LYS A N 1
ATOM 1474 C CA . LYS A 1 185 ? -29.797 23.984 11.32 1 48.44 185 LYS A CA 1
ATOM 1475 C C . LYS A 1 185 ? -29.516 24.078 12.812 1 48.44 185 LYS A C 1
ATOM 1477 O O . LYS A 1 185 ? -28.531 23.5 13.297 1 48.44 185 LYS A O 1
ATOM 1482 N N . MET B 1 1 ? -9.453 -51.531 -35.719 1 83.19 1 MET B N 1
ATOM 1483 C CA . MET B 1 1 ? -9.977 -50.156 -35.625 1 83.19 1 MET B CA 1
ATOM 1484 C C . MET B 1 1 ? -9.758 -49.594 -34.219 1 83.19 1 MET B C 1
ATOM 1486 O O . MET B 1 1 ? -9.281 -48.469 -34.094 1 83.19 1 MET B O 1
ATOM 1490 N N . PHE B 1 2 ? -9.789 -50.406 -33.312 1 89.62 2 PHE B N 1
ATOM 1491 C CA . PHE B 1 2 ? -9.648 -49.969 -31.922 1 89.62 2 PHE B CA 1
ATOM 1492 C C . PHE B 1 2 ? -8.188 -49.656 -31.609 1 89.62 2 PHE B C 1
ATOM 1494 O O . PHE B 1 2 ? -7.898 -48.656 -30.969 1 89.62 2 PHE B O 1
ATOM 1501 N N . ILE B 1 3 ? -7.281 -50.406 -32.219 1 88.81 3 ILE B N 1
ATOM 1502 C CA . ILE B 1 3 ? -5.859 -50.25 -31.922 1 88.81 3 ILE B CA 1
ATOM 1503 C C . ILE B 1 3 ? -5.344 -49 -32.594 1 88.81 3 ILE B C 1
ATOM 1505 O O . ILE B 1 3 ? -4.512 -48.281 -32.031 1 88.81 3 ILE B O 1
ATOM 1509 N N . LEU B 1 4 ? -5.902 -48.625 -33.719 1 87.38 4 LEU B N 1
ATOM 1510 C CA . LEU B 1 4 ? -5.531 -47.438 -34.438 1 87.38 4 LEU B CA 1
ATOM 1511 C C . LEU B 1 4 ? -5.965 -46.188 -33.688 1 87.38 4 LEU B C 1
ATOM 1513 O O . LEU B 1 4 ? -5.211 -45.219 -33.625 1 87.38 4 LEU B O 1
ATOM 1517 N N . ILE B 1 5 ? -7.109 -46.281 -33.125 1 89.06 5 ILE B N 1
ATOM 1518 C CA . ILE B 1 5 ? -7.652 -45.156 -32.344 1 89.06 5 ILE B CA 1
ATOM 1519 C C . ILE B 1 5 ? -6.805 -44.938 -31.109 1 89.06 5 ILE B C 1
ATOM 1521 O O . ILE B 1 5 ? -6.48 -43.781 -30.781 1 89.06 5 ILE B O 1
ATOM 1525 N N . LEU B 1 6 ? -6.309 -45.906 -30.484 1 85.38 6 LEU B N 1
ATOM 1526 C CA . LEU B 1 6 ? -5.48 -45.812 -29.297 1 85.38 6 LEU B CA 1
ATOM 1527 C C . LEU B 1 6 ? -4.121 -45.219 -29.625 1 85.38 6 LEU B C 1
ATOM 1529 O O . LEU B 1 6 ? -3.586 -44.406 -28.844 1 85.38 6 LEU B O 1
ATOM 1533 N N . LYS B 1 7 ? -3.643 -45.594 -30.844 1 82.12 7 LYS B N 1
ATOM 1534 C CA . LYS B 1 7 ? -2.357 -45.031 -31.281 1 82.12 7 LYS B CA 1
ATOM 1535 C C . LYS B 1 7 ? -2.455 -43.562 -31.578 1 82.12 7 LYS B C 1
ATOM 1537 O O . LYS B 1 7 ? -1.554 -42.781 -31.25 1 82.12 7 LYS B O 1
ATOM 1542 N N . ILE B 1 8 ? -3.566 -43.188 -32.094 1 87.06 8 ILE B N 1
ATOM 1543 C CA . ILE B 1 8 ? -3.771 -41.781 -32.438 1 87.06 8 ILE B CA 1
ATOM 1544 C C . ILE B 1 8 ? -3.904 -40.969 -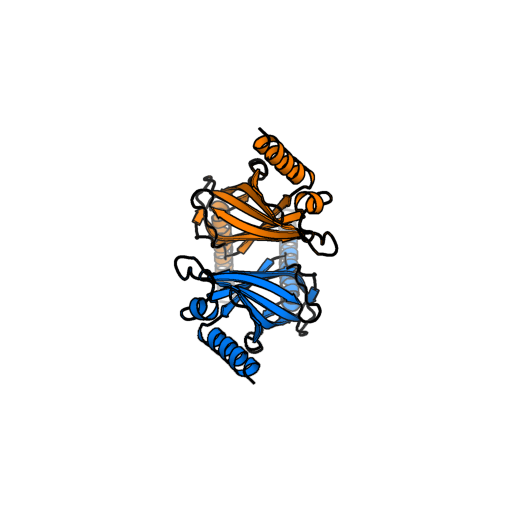31.172 1 87.06 8 ILE B C 1
ATOM 1546 O O . ILE B 1 8 ? -3.299 -39.906 -31.062 1 87.06 8 ILE B O 1
ATOM 1550 N N . ILE B 1 9 ? -4.578 -41.469 -30.188 1 83.81 9 ILE B N 1
ATOM 1551 C CA . ILE B 1 9 ? -4.742 -40.781 -28.906 1 83.81 9 ILE B CA 1
ATOM 1552 C C . ILE B 1 9 ? -3.395 -40.656 -28.203 1 83.81 9 ILE B C 1
ATOM 1554 O O . ILE B 1 9 ? -3.061 -39.594 -27.656 1 83.81 9 ILE B O 1
ATOM 1558 N N . GLY B 1 10 ? -2.646 -41.688 -28.281 1 80.94 10 GLY B N 1
ATOM 1559 C CA . GLY B 1 10 ? -1.323 -41.688 -27.672 1 80.94 10 GLY B CA 1
ATOM 1560 C C . GLY B 1 10 ? -0.393 -40.656 -28.266 1 80.94 10 GLY B C 1
ATOM 1561 O O . GLY B 1 10 ? 0.318 -39.969 -27.547 1 80.94 10 GLY B O 1
ATOM 1562 N N . ILE B 1 11 ? -0.43 -40.5 -29.578 1 83.88 11 ILE B N 1
ATOM 1563 C CA . ILE B 1 11 ? 0.416 -39.531 -30.281 1 83.88 11 ILE B CA 1
ATOM 1564 C C . ILE B 1 11 ? -0.021 -38.125 -29.922 1 83.88 11 ILE B C 1
ATOM 1566 O O . ILE B 1 11 ? 0.817 -37.25 -29.703 1 83.88 11 ILE B O 1
ATOM 1570 N N . CYS B 1 12 ? -1.311 -37.906 -29.797 1 84 12 CYS B N 1
ATOM 1571 C CA . CYS B 1 12 ? -1.827 -36.562 -29.453 1 84 12 CYS B CA 1
ATOM 1572 C C . CYS B 1 12 ? -1.394 -36.156 -28.062 1 84 12 CYS B C 1
ATOM 1574 O O . CYS B 1 12 ? -0.953 -35.031 -27.844 1 84 12 CYS B O 1
ATOM 1576 N N . ILE B 1 13 ? -1.502 -37.156 -27.172 1 78.38 13 ILE B N 1
ATOM 1577 C CA . ILE B 1 13 ? -1.09 -36.875 -25.797 1 78.38 13 ILE B CA 1
ATOM 1578 C C . ILE B 1 13 ? 0.411 -36.594 -25.766 1 78.38 13 ILE B C 1
ATOM 1580 O O . ILE B 1 13 ? 0.856 -35.688 -25.078 1 78.38 13 ILE B O 1
ATOM 1584 N N . PHE B 1 14 ? 1.147 -37.375 -26.469 1 77.81 14 PHE B N 1
ATOM 1585 C CA . PHE B 1 14 ? 2.594 -37.219 -26.547 1 77.81 14 PHE B CA 1
ATOM 1586 C C . PHE B 1 14 ? 2.947 -35.844 -27.078 1 77.81 14 PHE B C 1
ATOM 1588 O O . PHE B 1 14 ? 3.818 -35.156 -26.531 1 77.81 14 PHE B O 1
ATOM 1595 N N . LEU B 1 15 ? 2.25 -35.344 -28.141 1 84.5 15 LEU B N 1
ATOM 1596 C CA . LEU B 1 15 ? 2.516 -34.062 -28.734 1 84.5 15 LEU B CA 1
ATOM 1597 C C . LEU B 1 15 ? 2.143 -32.938 -27.781 1 84.5 15 LEU B C 1
ATOM 1599 O O . LEU B 1 15 ? 2.859 -31.922 -27.688 1 84.5 15 LEU B O 1
ATOM 1603 N N . VAL B 1 16 ? 1.145 -33.094 -27.078 1 81.88 16 VAL B N 1
ATOM 1604 C CA . VAL B 1 16 ? 0.727 -32.094 -26.094 1 81.88 16 VAL B CA 1
ATOM 1605 C C . VAL B 1 16 ? 1.763 -32.031 -24.984 1 81.88 16 VAL B C 1
ATOM 1607 O O . VAL B 1 16 ? 2.154 -30.922 -24.562 1 81.88 16 VAL B O 1
ATOM 1610 N N . CYS B 1 17 ? 2.184 -33.188 -24.516 1 79.75 17 CYS B N 1
ATOM 1611 C CA . CYS B 1 17 ? 3.193 -33.219 -23.453 1 79.75 17 CYS B CA 1
ATOM 1612 C C . CYS B 1 17 ? 4.492 -32.562 -23.922 1 79.75 17 CYS B C 1
ATOM 1614 O O . CYS B 1 17 ? 5.113 -31.812 -23.188 1 79.75 17 CYS B O 1
ATOM 1616 N N . LEU B 1 18 ? 4.844 -32.906 -25.125 1 83.31 18 LEU B N 1
ATOM 1617 C CA . LEU B 1 18 ? 6.051 -32.312 -25.688 1 83.31 18 LEU B CA 1
ATOM 1618 C C . LEU B 1 18 ? 5.902 -30.812 -25.828 1 83.31 18 LEU B C 1
ATOM 1620 O O . LEU B 1 18 ? 6.852 -30.062 -25.578 1 83.31 18 LEU B O 1
ATOM 1624 N N . GLY B 1 19 ? 4.742 -30.359 -26.234 1 83.38 19 GLY B N 1
ATOM 1625 C CA . GLY B 1 19 ? 4.461 -28.922 -26.312 1 83.38 19 GLY B CA 1
ATOM 1626 C C . GLY B 1 19 ? 4.559 -28.219 -24.984 1 83.38 19 GLY B C 1
ATOM 1627 O O . GLY B 1 19 ? 5.137 -27.141 -24.875 1 83.38 19 GLY B O 1
ATOM 1628 N N . PHE B 1 20 ? 4.043 -28.859 -24.016 1 82.06 20 PHE B N 1
ATOM 1629 C CA . PHE B 1 20 ? 4.117 -28.312 -22.672 1 82.06 20 PHE B CA 1
ATOM 1630 C C . PHE B 1 20 ? 5.562 -28.234 -22.188 1 82.06 20 PHE B C 1
ATOM 1632 O O . PHE B 1 20 ? 5.984 -27.234 -21.625 1 82.06 20 PHE B O 1
ATOM 1639 N N . LEU B 1 21 ? 6.258 -29.281 -22.375 1 80.44 21 LEU B N 1
ATOM 1640 C CA . LEU B 1 21 ? 7.664 -29.297 -21.984 1 80.44 21 LEU B CA 1
ATOM 1641 C C . LEU B 1 21 ? 8.453 -28.234 -22.719 1 80.44 21 LEU B C 1
ATOM 1643 O O . LEU B 1 21 ? 9.297 -27.547 -22.141 1 80.44 21 LEU B O 1
ATOM 1647 N N . ALA B 1 22 ? 8.18 -28.109 -23.984 1 82.88 22 ALA B N 1
ATOM 1648 C CA . ALA B 1 22 ? 8.852 -27.078 -24.781 1 82.88 22 ALA B CA 1
ATOM 1649 C C . ALA B 1 22 ? 8.508 -25.688 -24.266 1 82.88 22 ALA B C 1
ATOM 1651 O O . ALA B 1 22 ? 9.383 -24.828 -24.172 1 82.88 22 ALA B O 1
ATOM 1652 N N . TYR B 1 23 ? 7.234 -25.422 -24.062 1 79.94 23 TYR B N 1
ATOM 1653 C CA . TYR B 1 23 ? 6.793 -24.141 -23.531 1 79.94 23 TYR B CA 1
ATOM 1654 C C . TYR B 1 23 ? 7.492 -23.828 -22.219 1 79.94 23 TYR B C 1
ATOM 1656 O O . TYR B 1 23 ? 8.023 -22.719 -22.047 1 79.94 23 TYR B O 1
ATOM 1664 N N . TRP B 1 24 ? 7.5 -24.812 -21.344 1 77.69 24 TRP B N 1
ATOM 1665 C CA . TRP B 1 24 ? 8.117 -24.625 -20.031 1 77.69 24 TRP B CA 1
ATOM 1666 C C . TRP B 1 24 ? 9.633 -24.453 -20.172 1 77.69 24 TRP B C 1
ATOM 1668 O O . TRP B 1 24 ? 10.242 -23.656 -19.453 1 77.69 24 TRP B O 1
ATOM 1678 N N . GLY B 1 25 ? 10.211 -25.172 -20.984 1 79.62 25 GLY B N 1
ATOM 1679 C CA . GLY B 1 25 ? 11.625 -25 -21.25 1 79.62 25 GLY B CA 1
ATOM 1680 C C . GLY B 1 25 ? 11.969 -23.625 -21.797 1 79.62 25 GLY B C 1
ATOM 1681 O O . GLY B 1 25 ? 12.938 -23 -21.359 1 79.62 25 GLY B O 1
ATOM 1682 N N . MET B 1 26 ? 11.117 -23.188 -22.703 1 80.5 26 MET B N 1
ATOM 1683 C CA . MET B 1 26 ? 11.328 -21.859 -23.266 1 80.5 26 MET B CA 1
ATOM 1684 C C . MET B 1 26 ? 11.102 -20.781 -22.219 1 80.5 26 MET B C 1
ATOM 1686 O O . MET B 1 26 ? 11.836 -19.781 -22.188 1 80.5 26 MET B O 1
ATOM 1690 N N . ALA B 1 27 ? 10.172 -20.922 -21.438 1 76.25 27 ALA B N 1
ATOM 1691 C CA . ALA B 1 27 ? 9.898 -19.969 -20.375 1 76.25 27 ALA B CA 1
ATOM 1692 C C . ALA B 1 27 ? 11.07 -19.891 -19.391 1 76.25 27 ALA B C 1
ATOM 1694 O O . ALA B 1 27 ? 11.43 -18.812 -18.922 1 76.25 27 ALA B O 1
ATOM 1695 N N . LEU B 1 28 ? 11.531 -21.047 -19.094 1 79.44 28 LEU B N 1
ATOM 1696 C CA . LEU B 1 28 ? 12.672 -21.094 -18.188 1 79.44 28 LEU B CA 1
ATOM 1697 C C . LEU B 1 28 ? 13.891 -20.422 -18.828 1 79.44 28 LEU B C 1
ATOM 1699 O O . LEU B 1 28 ? 14.648 -19.734 -18.141 1 79.44 28 LEU B O 1
ATOM 1703 N N . LEU B 1 29 ? 13.961 -20.641 -20.047 1 82.69 29 LEU B N 1
ATOM 1704 C CA . LEU B 1 29 ? 15.109 -20.062 -20.734 1 82.69 29 LEU B CA 1
ATOM 1705 C C . LEU B 1 29 ? 14.945 -18.547 -20.906 1 82.69 29 LEU B C 1
ATOM 1707 O O . LEU B 1 29 ? 15.922 -17.797 -20.781 1 82.69 29 LEU B O 1
ATOM 1711 N N . LYS B 1 30 ? 13.797 -18.094 -21.203 1 82.25 30 LYS B N 1
ATOM 1712 C CA . LYS B 1 30 ? 13.555 -16.672 -21.422 1 82.25 30 LYS B CA 1
ATOM 1713 C C . LYS B 1 30 ? 13.578 -15.914 -20.094 1 82.25 30 LYS B C 1
ATOM 1715 O O . LYS B 1 30 ? 13.914 -14.727 -20.062 1 82.25 30 LYS B O 1
ATOM 1720 N N . GLY B 1 31 ? 13.359 -16.547 -18.984 1 83.19 31 GLY B N 1
ATOM 1721 C CA . GLY B 1 31 ? 13.352 -15.906 -17.688 1 83.19 31 GLY B CA 1
ATOM 1722 C C . GLY B 1 31 ? 12.297 -14.828 -17.547 1 83.19 31 GLY B C 1
ATOM 1723 O O . GLY B 1 31 ? 1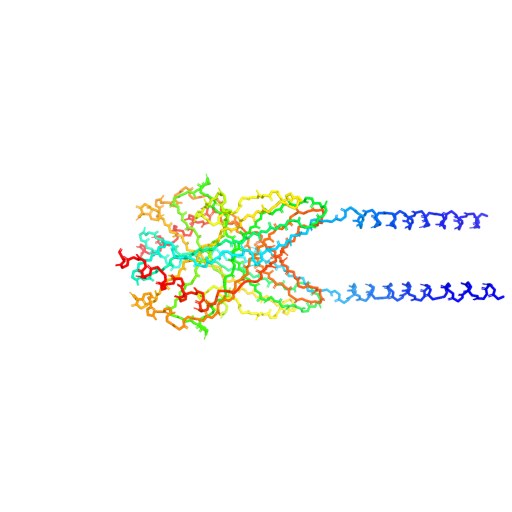1.469 -14.641 -18.438 1 83.19 31 GLY B O 1
ATOM 1724 N N . ASP B 1 32 ? 12.203 -14.195 -16.438 1 88.94 32 ASP B N 1
ATOM 1725 C CA . ASP B 1 32 ? 11.25 -13.117 -16.172 1 88.94 32 ASP B CA 1
ATOM 1726 C C . ASP B 1 32 ? 11.938 -11.945 -15.477 1 88.94 32 ASP B C 1
ATOM 1728 O O . ASP B 1 32 ? 13.148 -11.953 -15.273 1 88.94 32 ASP B O 1
ATOM 1732 N N . CYS B 1 33 ? 11.234 -10.883 -15.383 1 92.69 33 CYS B N 1
ATOM 1733 C CA . CYS B 1 33 ? 11.695 -9.75 -14.578 1 92.69 33 CYS B CA 1
ATOM 1734 C C . CYS B 1 33 ? 11.867 -10.148 -13.117 1 92.69 33 CYS B C 1
ATOM 1736 O O . CYS B 1 33 ? 11.062 -10.906 -12.578 1 92.69 33 CYS B O 1
ATOM 1738 N N . SER B 1 34 ? 12.977 -9.828 -12.602 1 93.56 34 SER B N 1
ATOM 1739 C CA . SER B 1 34 ? 13.266 -10.023 -11.18 1 93.56 34 SER B CA 1
ATOM 1740 C C . SER B 1 34 ? 13.836 -8.758 -10.555 1 93.56 34 SER B C 1
ATOM 1742 O O . SER B 1 34 ? 14.969 -8.375 -10.844 1 93.56 34 SER B O 1
ATOM 1744 N N . LEU B 1 35 ? 13.031 -8.188 -9.719 1 95.75 35 LEU B N 1
ATOM 1745 C CA . LEU B 1 35 ? 13.445 -6.93 -9.109 1 95.75 35 LEU B CA 1
ATOM 1746 C C . LEU B 1 35 ? 14.016 -7.164 -7.715 1 95.75 35 LEU B C 1
ATOM 1748 O O . LEU B 1 35 ? 13.477 -7.961 -6.941 1 95.75 35 LEU B O 1
ATOM 1752 N N . ARG B 1 36 ? 15.078 -6.496 -7.453 1 96.44 36 ARG B N 1
ATOM 1753 C CA . ARG B 1 36 ? 15.75 -6.602 -6.16 1 96.44 36 ARG B CA 1
ATOM 1754 C C . ARG B 1 36 ? 16.172 -5.227 -5.648 1 96.44 36 ARG B C 1
ATOM 1756 O O . ARG B 1 36 ? 16.828 -4.473 -6.355 1 96.44 36 ARG B O 1
ATOM 1763 N N . MET B 1 37 ? 15.727 -4.973 -4.5 1 96.94 37 MET B N 1
ATOM 1764 C CA . MET B 1 37 ? 16.203 -3.754 -3.85 1 96.94 37 MET B CA 1
ATOM 1765 C C . MET B 1 37 ? 17.625 -3.936 -3.32 1 96.94 37 MET B C 1
ATOM 1767 O O . MET B 1 37 ? 17.938 -4.977 -2.744 1 96.94 37 MET B O 1
ATOM 1771 N N . LEU B 1 38 ? 18.438 -2.936 -3.525 1 97.19 38 LEU B N 1
ATOM 1772 C CA . LEU B 1 38 ? 19.812 -2.992 -3.043 1 97.19 38 LEU B CA 1
ATOM 1773 C C . LEU B 1 38 ? 19.938 -2.334 -1.673 1 97.19 38 LEU B C 1
ATOM 1775 O O . LEU B 1 38 ? 20.406 -1.2 -1.564 1 97.19 38 LEU B O 1
ATOM 1779 N N . LYS B 1 39 ? 19.688 -3.076 -0.676 1 95.62 39 LYS B N 1
ATOM 1780 C CA . LYS B 1 39 ? 19.688 -2.57 0.694 1 95.62 39 LYS B CA 1
ATOM 1781 C C . LYS B 1 39 ? 21.062 -2.078 1.104 1 95.62 39 LYS B C 1
ATOM 1783 O O . LYS B 1 39 ? 21.188 -1.138 1.892 1 95.62 39 LYS B O 1
ATOM 1788 N N . GLY B 1 40 ? 22.078 -2.75 0.564 1 94.88 40 GLY B N 1
ATOM 1789 C CA . GLY B 1 40 ? 23.453 -2.361 0.876 1 94.88 40 GLY B CA 1
ATOM 1790 C C . GLY B 1 40 ? 23.828 -1.007 0.311 1 94.88 40 GLY B C 1
ATOM 1791 O O . GLY B 1 40 ? 24.828 -0.412 0.726 1 94.88 40 GLY B O 1
ATOM 1792 N N . LYS B 1 41 ? 23.078 -0.495 -0.587 1 96.81 41 LYS B N 1
ATOM 1793 C CA . LYS B 1 41 ? 23.375 0.788 -1.219 1 96.81 41 LYS B CA 1
ATOM 1794 C C . LYS B 1 41 ? 22.391 1.867 -0.755 1 96.81 41 LYS B C 1
ATOM 1796 O O . LYS B 1 41 ? 22.281 2.922 -1.383 1 96.81 41 LYS B O 1
ATOM 1801 N N . MET B 1 42 ? 21.688 1.581 0.26 1 97 42 MET B N 1
ATOM 1802 C CA . MET B 1 42 ? 20.797 2.568 0.88 1 97 42 MET B CA 1
ATOM 1803 C C . MET B 1 42 ? 21.609 3.725 1.465 1 97 42 MET B C 1
ATOM 1805 O O . MET B 1 42 ? 22.641 3.506 2.105 1 97 42 MET B O 1
ATOM 1809 N N . THR B 1 43 ? 21.25 4.965 1.177 1 97.56 43 THR B N 1
ATOM 1810 C CA . THR B 1 43 ? 21.938 6.121 1.749 1 97.56 43 THR B CA 1
ATOM 1811 C C . THR B 1 43 ? 21.578 6.285 3.225 1 97.56 43 THR B C 1
ATOM 1813 O O . THR B 1 43 ? 20.516 5.824 3.668 1 97.56 43 THR B O 1
ATOM 1816 N N . PRO B 1 44 ? 22.469 6.918 3.959 1 96.62 44 PRO B N 1
ATOM 1817 C CA . PRO B 1 44 ? 22.109 7.203 5.348 1 96.62 44 PRO B CA 1
ATOM 1818 C C . PRO B 1 44 ? 20.922 8.148 5.469 1 96.62 44 PRO B C 1
ATOM 1820 O O . PRO B 1 44 ? 20.688 8.969 4.578 1 96.62 44 PRO B O 1
ATOM 1823 N N . LEU B 1 45 ? 20.25 7.965 6.59 1 97.69 45 LEU B N 1
ATOM 1824 C CA . LEU B 1 45 ? 19.109 8.836 6.891 1 97.69 45 LEU B CA 1
ATOM 1825 C C . LEU B 1 45 ? 19.562 10.273 7.094 1 97.69 45 LEU B C 1
ATOM 1827 O O . LEU B 1 45 ? 20.531 10.523 7.824 1 97.69 45 LEU B O 1
ATOM 1831 N N . LYS B 1 46 ? 18.922 11.203 6.434 1 97.06 46 LYS B N 1
ATOM 1832 C CA . LYS B 1 46 ? 19.281 12.617 6.535 1 97.06 46 LYS B CA 1
ATOM 1833 C C . LYS B 1 46 ? 18.078 13.469 6.895 1 97.06 46 LYS B C 1
ATOM 1835 O O . LYS B 1 46 ? 16.969 13.219 6.414 1 97.06 46 LYS B O 1
ATOM 1840 N N . VAL B 1 47 ? 18.297 14.508 7.648 1 97.69 47 VAL B N 1
ATOM 1841 C CA . VAL B 1 47 ? 17.234 15.461 7.98 1 97.69 47 VAL B CA 1
ATOM 1842 C C . VAL B 1 47 ? 17.141 16.516 6.883 1 97.69 47 VAL B C 1
ATOM 1844 O O . VAL B 1 47 ? 18.125 17.172 6.543 1 97.69 47 VAL B O 1
ATOM 1847 N N . GLU B 1 48 ? 15.977 16.609 6.324 1 96.38 48 GLU B N 1
ATOM 1848 C CA . GLU B 1 48 ? 15.734 17.625 5.297 1 96.38 48 GLU B CA 1
ATOM 1849 C C . GLU B 1 48 ? 15.258 18.922 5.918 1 96.38 48 GLU B C 1
ATOM 1851 O O . GLU B 1 48 ? 15.594 20.016 5.434 1 96.38 48 GLU B O 1
ATOM 1856 N N . ASP B 1 49 ? 14.43 18.812 6.855 1 95.44 49 ASP B N 1
ATOM 1857 C CA . ASP B 1 49 ? 13.812 19.938 7.527 1 95.44 49 ASP B CA 1
ATOM 1858 C C . ASP B 1 49 ? 13.344 19.562 8.93 1 95.44 49 ASP B C 1
ATOM 1860 O O . ASP B 1 49 ? 13.008 18.406 9.188 1 95.44 49 ASP B O 1
ATOM 1864 N N . MET B 1 50 ? 13.453 20.578 9.828 1 95.56 50 MET B N 1
ATOM 1865 C CA . MET B 1 50 ? 13.031 20.312 11.195 1 95.56 50 MET B CA 1
ATOM 1866 C C . MET B 1 50 ? 12.5 21.594 11.852 1 95.56 50 MET B C 1
ATOM 1868 O O . MET B 1 50 ? 13.07 22.672 11.68 1 95.56 50 MET B O 1
ATOM 1872 N N . ASP B 1 51 ? 11.453 21.469 12.398 1 94.62 51 ASP B N 1
ATOM 1873 C CA . ASP B 1 51 ? 10.938 22.531 13.258 1 94.62 51 ASP B CA 1
ATOM 1874 C C . ASP B 1 51 ? 10.672 22.016 14.672 1 94.62 51 ASP B C 1
ATOM 1876 O O . ASP B 1 51 ? 11.195 20.984 15.07 1 94.62 51 ASP B O 1
ATOM 1880 N N . ARG B 1 52 ? 9.914 22.812 15.461 1 94.5 52 ARG B N 1
ATOM 1881 C CA . ARG B 1 52 ? 9.727 22.469 16.859 1 94.5 52 ARG B CA 1
ATOM 1882 C C . ARG B 1 52 ? 8.867 21.219 17 1 94.5 52 ARG B C 1
ATOM 1884 O O . ARG B 1 52 ? 9.023 20.453 17.953 1 94.5 52 ARG B O 1
ATOM 1891 N N . GLU B 1 53 ? 8.023 20.922 16.031 1 96.12 53 GLU B N 1
ATOM 1892 C CA . GLU B 1 53 ? 7.012 19.891 16.219 1 96.12 53 GLU B CA 1
ATOM 1893 C C . GLU B 1 53 ? 7.211 18.734 15.258 1 96.12 53 GLU B C 1
ATOM 1895 O O . GLU B 1 53 ? 6.629 17.656 15.438 1 96.12 53 GLU B O 1
ATOM 1900 N N . SER B 1 54 ? 8.062 18.969 14.258 1 96.75 54 SER B N 1
ATOM 1901 C CA . SER B 1 54 ? 8.141 17.938 13.234 1 96.75 54 SER B CA 1
ATOM 1902 C C . SER B 1 54 ? 9.531 17.875 12.617 1 96.75 54 SER B C 1
ATOM 1904 O O . SER B 1 54 ? 10.305 18.828 12.719 1 96.75 54 SER B O 1
ATOM 1906 N N . VAL B 1 55 ? 9.836 16.781 12.078 1 97.62 55 VAL B N 1
ATOM 1907 C CA . VAL B 1 55 ? 11.086 16.578 11.359 1 97.62 55 VAL B CA 1
ATOM 1908 C C . VAL B 1 55 ? 10.812 15.789 10.078 1 97.62 55 VAL B C 1
ATOM 1910 O O . VAL B 1 55 ? 9.961 14.898 10.062 1 97.62 55 VAL B O 1
ATOM 1913 N N . VAL B 1 56 ? 11.422 16.172 9 1 97.62 56 VAL B N 1
ATOM 1914 C CA . VAL B 1 56 ? 11.359 15.445 7.73 1 97.62 56 VAL B CA 1
ATOM 1915 C C . VAL B 1 56 ? 12.719 14.82 7.422 1 97.62 56 VAL B C 1
ATOM 1917 O O . VAL B 1 56 ? 13.742 15.516 7.395 1 97.62 56 VAL B O 1
ATOM 1920 N N . LEU B 1 57 ? 12.695 13.516 7.246 1 98.06 57 LEU B N 1
ATOM 1921 C CA . LEU B 1 57 ? 13.906 12.766 6.938 1 98.06 57 LEU B CA 1
ATOM 1922 C C . LEU B 1 57 ? 13.812 12.125 5.559 1 98.06 57 LEU B C 1
ATOM 1924 O O . LEU B 1 57 ? 12.711 11.938 5.027 1 98.06 57 LEU B O 1
ATOM 1928 N N . SER B 1 58 ? 14.938 11.82 5.016 1 97.88 58 SER B N 1
ATOM 1929 C CA . SER B 1 58 ? 14.922 11.172 3.709 1 97.88 58 SER B CA 1
ATOM 1930 C C . SER B 1 58 ? 16.094 10.211 3.555 1 97.88 58 SER B C 1
ATOM 1932 O O . SER B 1 58 ? 17.109 10.336 4.246 1 97.88 58 SER B O 1
ATOM 1934 N N . PHE B 1 59 ? 15.922 9.227 2.756 1 98.19 59 PHE B N 1
ATOM 1935 C CA . PHE B 1 59 ? 16.969 8.328 2.291 1 98.19 59 PHE B CA 1
ATOM 1936 C C . PHE B 1 59 ? 16.641 7.77 0.916 1 98.19 59 PHE B C 1
ATOM 1938 O O . PHE B 1 59 ? 15.508 7.922 0.436 1 98.19 59 PHE B O 1
ATOM 1945 N N . THR B 1 60 ? 17.578 7.215 0.256 1 98.38 60 THR B N 1
ATOM 1946 C CA . THR B 1 60 ? 17.375 6.609 -1.053 1 98.38 60 THR B CA 1
ATOM 1947 C C . THR B 1 60 ? 17.75 5.129 -1.03 1 98.38 60 THR B C 1
ATOM 1949 O O . THR B 1 60 ? 18.531 4.695 -0.189 1 98.38 60 THR B O 1
ATOM 1952 N N . ILE B 1 61 ? 17.172 4.379 -1.865 1 98.31 61 ILE B N 1
ATOM 1953 C CA . ILE B 1 61 ? 17.469 2.957 -2.016 1 98.31 61 ILE B CA 1
ATOM 1954 C C . ILE B 1 61 ? 17.328 2.551 -3.48 1 98.31 61 ILE B C 1
ATOM 1956 O O . ILE B 1 61 ? 16.281 2.789 -4.094 1 98.31 61 ILE B O 1
ATOM 1960 N N . PRO B 1 62 ? 18.281 2.006 -4.051 1 98.38 62 PRO B N 1
ATOM 1961 C CA . PRO B 1 62 ? 18.172 1.579 -5.445 1 98.38 62 PRO B CA 1
ATOM 1962 C C . PRO B 1 62 ? 17.469 0.239 -5.602 1 98.38 62 PRO B C 1
ATOM 1964 O O . PRO B 1 62 ? 17.531 -0.607 -4.703 1 98.38 62 PRO B O 1
ATOM 1967 N N . ILE B 1 63 ? 16.812 0.074 -6.672 1 98.25 63 ILE B N 1
ATOM 1968 C CA . ILE B 1 63 ? 16.203 -1.18 -7.105 1 98.25 63 ILE B CA 1
ATOM 1969 C C . ILE B 1 63 ? 16.703 -1.544 -8.5 1 98.25 63 ILE B C 1
ATOM 1971 O O . ILE B 1 63 ? 16.859 -0.671 -9.359 1 98.25 63 ILE B O 1
ATOM 1975 N N . VAL B 1 64 ? 16.969 -2.814 -8.648 1 97.88 64 VAL B N 1
ATOM 1976 C CA . VAL B 1 64 ? 17.547 -3.242 -9.914 1 97.88 64 VAL B CA 1
ATOM 1977 C C . VAL B 1 64 ? 16.812 -4.469 -10.438 1 97.88 64 VAL B C 1
ATOM 1979 O O . VAL B 1 64 ? 16.297 -5.27 -9.656 1 97.88 64 VAL B O 1
ATOM 1982 N N . ASN B 1 65 ? 16.688 -4.52 -11.727 1 97.31 65 ASN B N 1
ATOM 1983 C CA . ASN B 1 65 ? 16.156 -5.707 -12.391 1 97.31 65 ASN B CA 1
ATOM 1984 C C . ASN B 1 65 ? 17.25 -6.727 -12.68 1 97.31 65 ASN B C 1
ATOM 1986 O O . ASN B 1 65 ? 18.047 -6.547 -13.602 1 97.31 65 ASN B O 1
ATOM 1990 N N . THR B 1 66 ? 17.266 -7.805 -11.93 1 95.62 66 THR B N 1
ATOM 1991 C CA . THR B 1 66 ? 18.281 -8.836 -12.086 1 95.62 66 THR B CA 1
ATOM 1992 C C . THR B 1 66 ? 17.781 -9.969 -12.969 1 95.62 66 THR B C 1
ATOM 1994 O O . THR B 1 66 ? 18.453 -10.992 -13.117 1 95.62 66 THR B O 1
ATOM 1997 N N . GLY B 1 67 ? 16.578 -9.766 -13.445 1 93.25 67 GLY B N 1
ATOM 1998 C CA . GLY B 1 67 ? 15.992 -10.789 -14.297 1 93.25 67 GLY B CA 1
ATOM 1999 C C . GLY B 1 67 ? 16.438 -10.68 -15.742 1 93.25 67 GLY B C 1
ATOM 2000 O O . GLY B 1 67 ? 17.375 -9.938 -16.062 1 93.25 67 GLY B O 1
ATOM 2001 N N . ARG B 1 68 ? 15.852 -11.484 -16.547 1 92.06 68 ARG B N 1
ATOM 2002 C CA . ARG B 1 68 ? 16.266 -11.57 -17.953 1 92.06 68 ARG B CA 1
ATOM 2003 C C . ARG B 1 68 ? 15.289 -10.828 -18.859 1 92.06 68 ARG B C 1
ATOM 2005 O O . ARG B 1 68 ? 15.523 -10.711 -20.062 1 92.06 68 ARG B O 1
ATOM 2012 N N . GLN B 1 69 ? 14.227 -10.398 -18.297 1 93.12 69 GLN B N 1
ATOM 2013 C CA . GLN B 1 69 ? 13.234 -9.656 -19.062 1 93.12 69 GLN B CA 1
ATOM 2014 C C . GLN B 1 69 ? 12.953 -8.297 -18.422 1 93.12 69 GLN B C 1
ATOM 2016 O O . GLN B 1 69 ? 13.172 -8.109 -17.234 1 93.12 69 GLN B O 1
ATOM 2021 N N . ILE B 1 70 ? 12.516 -7.453 -19.281 1 93.62 70 ILE B N 1
ATOM 2022 C CA . ILE B 1 70 ? 12.133 -6.137 -18.766 1 93.62 70 ILE B CA 1
ATOM 2023 C C . ILE B 1 70 ? 10.844 -6.242 -17.969 1 93.62 70 ILE B C 1
ATOM 2025 O O . ILE B 1 70 ? 10.062 -7.18 -18.156 1 93.62 70 ILE B O 1
ATOM 2029 N N . GLY B 1 71 ? 10.656 -5.367 -17.031 1 94.25 71 GLY B N 1
ATOM 2030 C CA . GLY B 1 71 ? 9.43 -5.207 -16.266 1 94.25 71 GLY B CA 1
ATOM 2031 C C . GLY B 1 71 ? 9.062 -3.756 -16.031 1 94.25 71 GLY B C 1
ATOM 2032 O O . GLY B 1 71 ? 9.828 -2.852 -16.359 1 94.25 71 GLY B O 1
ATOM 2033 N N . THR B 1 72 ? 7.887 -3.582 -15.641 1 95.62 72 THR B N 1
ATOM 2034 C CA . THR B 1 72 ? 7.406 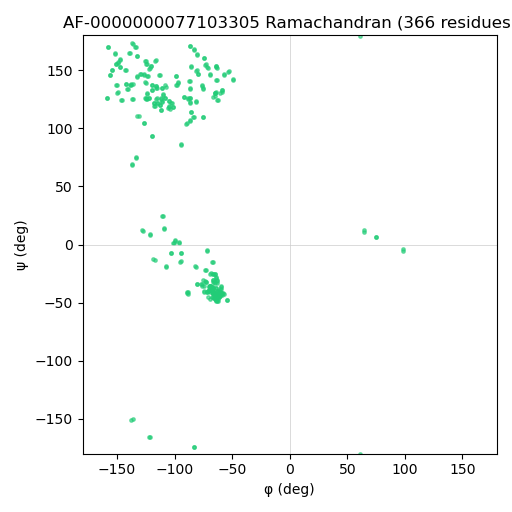-2.234 -15.359 1 95.62 72 THR B CA 1
ATOM 2035 C C . THR B 1 72 ? 6.914 -2.125 -13.914 1 95.62 72 THR B C 1
ATOM 2037 O O . THR B 1 72 ? 6.152 -2.973 -13.445 1 95.62 72 THR B O 1
ATOM 2040 N N . ILE B 1 73 ? 7.426 -1.176 -13.18 1 96.69 73 ILE B N 1
ATOM 2041 C CA . ILE B 1 73 ? 6.828 -0.823 -11.898 1 96.69 73 ILE B CA 1
ATOM 2042 C C . ILE B 1 73 ? 5.676 0.151 -12.117 1 96.69 73 ILE B C 1
ATOM 2044 O O . ILE B 1 73 ? 5.895 1.316 -12.453 1 96.69 73 ILE B O 1
ATOM 2048 N N . MET B 1 74 ? 4.508 -0.336 -11.891 1 95.38 74 MET B N 1
ATOM 2049 C CA . MET B 1 74 ? 3.312 0.459 -12.148 1 95.38 74 MET B CA 1
ATOM 2050 C C . MET B 1 74 ? 3.045 1.429 -11.008 1 95.38 74 MET B C 1
ATOM 2052 O O . MET B 1 74 ? 2.48 2.504 -11.211 1 95.38 74 MET B O 1
ATOM 2056 N N . ASP B 1 75 ? 3.365 1.007 -9.875 1 95.5 75 ASP B N 1
ATOM 2057 C CA . ASP B 1 75 ? 3.164 1.79 -8.664 1 95.5 75 ASP B CA 1
ATOM 2058 C C . ASP B 1 75 ? 4.156 1.381 -7.574 1 95.5 75 ASP B C 1
ATOM 2060 O O . ASP B 1 75 ? 4.66 0.256 -7.582 1 95.5 75 ASP B O 1
ATOM 2064 N N . ALA B 1 76 ? 4.512 2.324 -6.73 1 96.88 76 ALA B N 1
ATOM 2065 C CA . ALA B 1 76 ? 5.402 2.072 -5.602 1 96.88 76 ALA B CA 1
ATOM 2066 C C . ALA B 1 76 ? 5.094 3.01 -4.438 1 96.88 76 ALA B C 1
ATOM 2068 O O . ALA B 1 76 ? 4.816 4.191 -4.645 1 96.88 76 ALA B O 1
ATOM 2069 N N . PHE B 1 77 ? 5.098 2.473 -3.254 1 96.19 77 PHE B N 1
ATOM 2070 C CA . PHE B 1 77 ? 4.82 3.271 -2.064 1 96.19 77 PHE B CA 1
ATOM 2071 C C . PHE B 1 77 ? 5.391 2.604 -0.82 1 96.19 77 PHE B C 1
ATOM 2073 O O . PHE B 1 77 ? 5.898 1.481 -0.889 1 96.19 77 PHE B O 1
ATOM 2080 N N . VAL B 1 78 ? 5.371 3.357 0.266 1 96.19 78 VAL B N 1
ATOM 2081 C CA . VAL B 1 78 ? 5.941 2.855 1.511 1 96.19 78 VAL B CA 1
ATOM 2082 C C . VAL B 1 78 ? 4.848 2.719 2.566 1 96.19 78 VAL B C 1
ATOM 2084 O O . VAL B 1 78 ? 3.969 3.578 2.672 1 96.19 78 VAL B O 1
ATOM 2087 N N . ARG B 1 79 ? 4.895 1.632 3.254 1 95.62 79 ARG B N 1
ATOM 2088 C CA . ARG B 1 79 ? 4.027 1.374 4.398 1 95.62 79 ARG B CA 1
ATOM 2089 C C . ARG B 1 79 ? 4.836 1.32 5.695 1 95.62 79 ARG B C 1
ATOM 2091 O O . ARG B 1 79 ? 5.781 0.538 5.809 1 95.62 79 ARG B O 1
ATOM 2098 N N . THR B 1 80 ? 4.477 2.217 6.582 1 94.5 80 THR B N 1
ATOM 2099 C CA . THR B 1 80 ? 5.16 2.244 7.871 1 94.5 80 THR B CA 1
ATOM 2100 C C . THR B 1 80 ? 4.336 1.525 8.938 1 94.5 80 THR B C 1
ATOM 2102 O O . THR B 1 80 ? 3.104 1.595 8.93 1 94.5 80 THR B O 1
ATOM 2105 N N . TYR B 1 81 ? 5.035 0.872 9.844 1 94 81 TYR B N 1
ATOM 2106 C CA . TYR B 1 81 ? 4.371 0.142 10.922 1 94 81 TYR B CA 1
ATOM 2107 C C . TYR B 1 81 ? 4.777 0.689 12.281 1 94 81 TYR B C 1
ATOM 2109 O O . TYR B 1 81 ? 5.801 0.283 12.836 1 94 81 TYR B O 1
ATOM 2117 N N . LEU B 1 82 ? 4.02 1.578 12.766 1 93.06 82 LEU B N 1
ATOM 2118 C CA . LEU B 1 82 ? 4.246 2.16 14.086 1 93.06 82 LEU B CA 1
ATOM 2119 C C . LEU B 1 82 ? 2.947 2.217 14.883 1 93.06 82 LEU B C 1
ATOM 2121 O O . LEU B 1 82 ? 2.42 3.301 15.141 1 93.06 82 LEU B O 1
ATOM 2125 N N . PRO B 1 83 ? 2.459 1.157 15.391 1 90.88 83 PRO B N 1
ATOM 2126 C CA . PRO B 1 83 ? 1.227 1.153 16.188 1 90.88 83 PRO B CA 1
ATOM 2127 C C . PRO B 1 83 ? 1.355 1.954 17.484 1 90.88 83 PRO B C 1
ATOM 2129 O O . PRO B 1 83 ? 2.451 2.061 18.031 1 90.88 83 PRO B O 1
ATOM 2132 N N . PHE B 1 84 ? 0.261 2.406 17.906 1 90.94 84 PHE B N 1
ATOM 2133 C CA . PHE B 1 84 ? 0.26 3.27 19.078 1 90.94 84 PHE B CA 1
ATOM 2134 C C . PHE B 1 84 ? 0.698 2.496 20.328 1 90.94 84 PHE B C 1
ATOM 2136 O O . PHE B 1 84 ? 1.239 3.08 21.266 1 90.94 84 PHE B O 1
ATOM 2143 N N . GLU B 1 85 ? 0.5 1.133 20.344 1 92 85 GLU B N 1
ATOM 2144 C CA . GLU B 1 85 ? 0.941 0.302 21.453 1 92 85 GLU B CA 1
ATOM 2145 C C . GLU B 1 85 ? 2.461 0.316 21.594 1 92 85 GLU B C 1
ATOM 2147 O O . GLU B 1 85 ? 2.996 0.206 22.688 1 92 85 GLU B O 1
ATOM 2152 N N . GLN B 1 86 ? 3.102 0.527 20.484 1 91.69 86 GLN B N 1
ATOM 2153 C CA . GLN B 1 86 ? 4.562 0.535 20.453 1 91.69 86 GLN B CA 1
ATOM 2154 C C . GLN B 1 86 ? 5.109 1.934 20.719 1 91.69 86 GLN B C 1
ATOM 2156 O O . GLN B 1 86 ? 6.086 2.092 21.453 1 91.69 86 GLN B O 1
ATOM 2161 N N . TYR B 1 87 ? 4.555 2.842 20.188 1 94.5 87 TYR B N 1
ATOM 2162 C CA . TYR B 1 87 ? 5.012 4.223 20.312 1 94.5 87 TYR B CA 1
ATOM 2163 C C . TYR B 1 87 ? 3.881 5.199 20 1 94.5 87 TYR B C 1
ATOM 2165 O O . TYR B 1 87 ? 3.328 5.191 18.906 1 94.5 87 TYR B O 1
ATOM 2173 N N . ASP B 1 88 ? 3.592 6.117 20.875 1 92.81 88 ASP B N 1
ATOM 2174 C CA . ASP B 1 88 ? 2.42 6.969 20.688 1 92.81 88 ASP B CA 1
ATOM 2175 C C . ASP B 1 88 ? 2.789 8.445 20.812 1 92.81 88 ASP B C 1
ATOM 2177 O O . ASP B 1 88 ? 1.91 9.305 20.906 1 92.81 88 ASP B O 1
ATOM 2181 N N . LYS B 1 89 ? 4.082 8.789 20.812 1 95.12 89 LYS B N 1
ATOM 2182 C CA . LYS B 1 89 ? 4.492 10.172 21.016 1 95.12 89 LYS B CA 1
ATOM 2183 C C . LYS B 1 89 ? 4.703 10.883 19.688 1 95.12 89 LYS B C 1
ATOM 2185 O O . LYS B 1 89 ? 4.984 12.086 19.656 1 95.12 89 LYS B O 1
ATOM 2190 N N . ALA B 1 90 ? 4.641 10.156 18.625 1 94.44 90 ALA B N 1
ATOM 2191 C CA . ALA B 1 90 ? 4.82 10.766 17.312 1 94.44 90 ALA B CA 1
ATOM 2192 C C . ALA B 1 90 ? 4.051 9.992 16.25 1 94.44 90 ALA B C 1
ATOM 2194 O O . ALA B 1 90 ? 3.688 8.836 16.453 1 94.44 90 ALA B O 1
ATOM 2195 N N . SER B 1 91 ? 3.711 10.68 15.188 1 92.44 91 SER B N 1
ATOM 2196 C CA . SER B 1 91 ? 3.137 10.062 13.992 1 92.44 91 SER B CA 1
ATOM 2197 C C . SER B 1 91 ? 4.098 10.148 12.812 1 92.44 91 SER B C 1
ATOM 2199 O O . SER B 1 91 ? 4.855 11.109 12.688 1 92.44 91 SER B O 1
ATOM 2201 N N . VAL B 1 92 ? 4.039 9.109 11.992 1 94.12 92 VAL B N 1
ATOM 2202 C CA . VAL B 1 92 ? 4.965 9.047 10.867 1 94.12 92 VAL B CA 1
ATOM 2203 C C . VAL B 1 92 ? 4.18 8.898 9.562 1 94.12 92 VAL B C 1
ATOM 2205 O O . VAL B 1 92 ? 3.254 8.086 9.484 1 94.12 92 VAL B O 1
ATOM 2208 N N . THR B 1 93 ? 4.484 9.711 8.617 1 91.62 93 THR B N 1
ATOM 2209 C CA . THR B 1 93 ? 4.008 9.57 7.246 1 91.62 93 THR B CA 1
ATOM 2210 C C . THR B 1 93 ? 5.184 9.414 6.281 1 91.62 93 THR B C 1
ATOM 2212 O O . THR B 1 93 ? 6.203 10.086 6.426 1 91.62 93 THR B O 1
ATOM 2215 N N . ALA B 1 94 ? 5.004 8.508 5.363 1 94 94 ALA B N 1
ATOM 2216 C CA . ALA B 1 94 ? 6.09 8.25 4.418 1 94 94 ALA B CA 1
ATOM 2217 C C . ALA B 1 94 ? 5.609 8.414 2.979 1 94 94 ALA B C 1
ATOM 2219 O O . ALA B 1 94 ? 4.457 8.109 2.662 1 94 94 ALA B O 1
ATOM 2220 N N . THR B 1 95 ? 6.5 8.914 2.16 1 93.75 95 THR B N 1
ATOM 2221 C CA . THR B 1 95 ? 6.262 9.008 0.724 1 93.75 95 THR B CA 1
ATOM 2222 C C . THR B 1 95 ? 7.43 8.422 -0.06 1 93.75 95 THR B C 1
ATOM 2224 O O . THR B 1 95 ? 8.562 8.406 0.421 1 93.75 95 THR B O 1
ATOM 2227 N N . LEU B 1 96 ? 7.098 7.848 -1.169 1 96.75 96 LEU B N 1
ATOM 2228 C CA . LEU B 1 96 ? 8.102 7.273 -2.059 1 96.75 96 LEU B CA 1
ATOM 2229 C C . LEU B 1 96 ? 7.977 7.852 -3.463 1 96.75 96 LEU B C 1
ATOM 2231 O O . LEU B 1 96 ? 6.879 7.926 -4.016 1 96.75 96 LEU B O 1
ATOM 2235 N N . THR B 1 97 ? 9.094 8.375 -3.955 1 95.69 97 THR B N 1
ATOM 2236 C CA . THR B 1 97 ? 9.172 8.875 -5.324 1 95.69 97 THR B CA 1
ATOM 2237 C C . THR B 1 97 ? 10.469 8.43 -5.988 1 95.69 97 THR B C 1
ATOM 2239 O O . THR B 1 97 ? 11.289 7.754 -5.367 1 95.69 97 THR B O 1
ATOM 2242 N N . ALA B 1 98 ? 10.531 8.719 -7.258 1 95.75 98 ALA B N 1
ATOM 2243 C CA . ALA B 1 98 ? 11.805 8.523 -7.949 1 95.75 98 ALA B CA 1
ATOM 2244 C C . ALA B 1 98 ? 12.797 9.617 -7.582 1 95.75 98 ALA B C 1
ATOM 2246 O O . ALA B 1 98 ? 12.461 10.805 -7.605 1 95.75 98 ALA B O 1
ATOM 2247 N N . ALA B 1 99 ? 14 9.211 -7.297 1 96.19 99 ALA B N 1
ATOM 2248 C CA . ALA B 1 99 ? 15.008 10.172 -6.871 1 96.19 99 ALA B CA 1
ATOM 2249 C C . ALA B 1 99 ? 15.297 11.188 -7.973 1 96.19 99 ALA B C 1
ATOM 2251 O O . ALA B 1 99 ? 15.617 12.344 -7.695 1 96.19 99 ALA B O 1
ATOM 2252 N N . ASP B 1 100 ? 15.188 10.789 -9.164 1 94.25 100 ASP B N 1
ATOM 2253 C CA . ASP B 1 100 ? 15.516 11.648 -10.297 1 94.25 100 ASP B CA 1
ATOM 2254 C C . ASP B 1 100 ? 14.352 12.586 -10.625 1 94.25 100 ASP B C 1
ATOM 2256 O O . ASP B 1 100 ? 14.531 13.602 -11.305 1 94.25 100 ASP B O 1
ATOM 2260 N N . THR B 1 101 ? 13.156 12.305 -10.195 1 92.06 101 THR B N 1
ATOM 2261 C CA . THR B 1 101 ? 11.969 13.133 -10.375 1 92.06 101 THR B CA 1
ATOM 2262 C C . THR B 1 101 ? 11.148 13.195 -9.094 1 92.06 101 THR B C 1
ATOM 2264 O O . THR B 1 101 ? 10.023 12.68 -9.047 1 92.06 101 THR B O 1
ATOM 2267 N N . PRO B 1 102 ? 11.719 13.852 -8.164 1 91.06 102 PRO B N 1
ATOM 2268 C CA . PRO B 1 102 ? 11.039 13.859 -6.871 1 91.06 102 PRO B CA 1
ATOM 2269 C C . PRO B 1 102 ? 9.672 14.547 -6.922 1 91.06 102 PRO B C 1
ATOM 2271 O O . PRO B 1 102 ? 9.492 15.516 -7.66 1 91.06 102 PRO B O 1
ATOM 2274 N N . ARG B 1 103 ? 8.758 13.992 -6.211 1 88.81 103 ARG B N 1
ATOM 2275 C CA . ARG B 1 103 ? 7.41 14.539 -6.094 1 88.81 103 ARG B CA 1
ATOM 2276 C C . ARG B 1 103 ? 6.965 14.586 -4.637 1 88.81 103 ARG B C 1
ATOM 2278 O O . ARG B 1 103 ? 7.539 13.906 -3.783 1 88.81 103 ARG B O 1
ATOM 2285 N N . ASP B 1 104 ? 5.902 15.422 -4.398 1 82.94 104 ASP B N 1
ATOM 2286 C CA . ASP B 1 104 ? 5.422 15.531 -3.025 1 82.94 104 ASP B CA 1
ATOM 2287 C C . ASP B 1 104 ? 3.953 15.133 -2.922 1 82.94 104 ASP B C 1
ATOM 2289 O O . ASP B 1 104 ? 3.334 15.289 -1.866 1 82.94 104 ASP B O 1
ATOM 2293 N N . ASP B 1 105 ? 3.422 14.594 -4 1 84.81 105 ASP B N 1
ATOM 2294 C CA . ASP B 1 105 ? 2.008 14.234 -3.992 1 84.81 105 ASP B CA 1
ATOM 2295 C C . ASP B 1 105 ? 1.821 12.742 -3.742 1 84.81 105 ASP B C 1
ATOM 2297 O O . ASP B 1 105 ? 0.693 12.242 -3.73 1 84.81 105 ASP B O 1
ATOM 2301 N N . GLY B 1 106 ? 2.898 12.055 -3.51 1 82 106 GLY B N 1
ATOM 2302 C CA . GLY B 1 106 ? 2.822 10.633 -3.203 1 82 106 GLY B CA 1
ATOM 2303 C C . GLY B 1 106 ? 2.531 9.773 -4.422 1 82 106 GLY B C 1
ATOM 2304 O O . GLY B 1 106 ? 2.295 8.57 -4.297 1 82 106 GLY B O 1
ATOM 2305 N N . TYR B 1 107 ? 2.523 10.375 -5.578 1 87.81 107 TYR B N 1
ATOM 2306 C CA . TYR B 1 107 ? 2.217 9.648 -6.805 1 87.81 107 TYR B CA 1
ATOM 2307 C C . TYR B 1 107 ? 3.475 9.023 -7.395 1 87.81 107 TYR B C 1
ATOM 2309 O O . TYR B 1 107 ? 4.547 9.633 -7.387 1 87.81 107 TYR B O 1
ATOM 2317 N N . TRP B 1 108 ? 3.314 7.773 -7.926 1 93.69 108 TRP B N 1
ATOM 2318 C CA . TRP B 1 108 ? 4.379 7.09 -8.656 1 93.69 108 TRP B CA 1
ATOM 2319 C C . TRP B 1 108 ? 4.066 7.02 -10.141 1 93.69 108 TRP B C 1
ATOM 2321 O O . TRP B 1 108 ? 2.996 6.555 -10.539 1 93.69 108 TRP B O 1
ATOM 2331 N N . GLN B 1 109 ? 5 7.488 -10.875 1 90.06 109 GLN B N 1
ATOM 2332 C CA . GLN B 1 109 ? 4.891 7.34 -12.32 1 90.06 109 GLN B CA 1
ATOM 2333 C C . GLN B 1 109 ? 5.492 6.02 -12.789 1 90.06 109 GLN B C 1
ATOM 2335 O O . GLN B 1 109 ? 6.652 5.719 -12.492 1 90.06 109 GLN B O 1
ATOM 2340 N N . ALA B 1 110 ? 4.609 5.285 -13.523 1 92.94 110 ALA B N 1
ATOM 2341 C CA . ALA B 1 110 ? 5.082 3.988 -14.008 1 92.94 110 ALA B CA 1
ATOM 2342 C C . ALA B 1 110 ? 6.445 4.117 -14.688 1 92.94 110 ALA B C 1
ATOM 2344 O O . ALA B 1 110 ? 6.695 5.082 -15.406 1 92.94 110 ALA B O 1
ATOM 2345 N N . PHE B 1 111 ? 7.293 3.094 -14.461 1 94.75 111 PHE B N 1
ATOM 2346 C CA . PHE B 1 111 ? 8.656 3.125 -14.969 1 94.75 111 PHE B CA 1
ATOM 2347 C C . PHE B 1 111 ? 9.086 1.743 -15.453 1 94.75 111 PHE B C 1
ATOM 2349 O O . PHE B 1 111 ? 8.906 0.751 -14.742 1 94.75 111 PHE B O 1
ATOM 2356 N N . ILE B 1 112 ? 9.672 1.737 -16.609 1 95.25 112 ILE B N 1
ATOM 2357 C CA . ILE B 1 112 ? 10.172 0.484 -17.172 1 95.25 112 ILE B CA 1
ATOM 2358 C C . ILE B 1 112 ? 11.531 0.149 -16.562 1 95.25 112 ILE B C 1
ATOM 2360 O O . ILE B 1 112 ? 12.453 0.961 -16.609 1 95.25 112 ILE B O 1
ATOM 2364 N N . MET B 1 113 ? 11.594 -0.975 -16 1 96.69 113 MET B N 1
ATOM 2365 C CA . MET B 1 113 ? 12.844 -1.479 -15.445 1 96.69 113 MET B CA 1
ATOM 2366 C C . MET B 1 113 ? 13.625 -2.275 -16.484 1 96.69 113 MET B C 1
ATOM 2368 O O . MET B 1 113 ? 13.305 -3.432 -16.75 1 96.69 113 MET B O 1
ATOM 2372 N N . GLU B 1 114 ? 14.617 -1.582 -16.938 1 95.75 114 GLU B N 1
ATOM 2373 C CA . GLU B 1 114 ? 15.523 -2.287 -17.844 1 95.75 114 GLU B CA 1
ATOM 2374 C C . GLU B 1 114 ? 16.422 -3.252 -17.094 1 95.75 114 GLU B C 1
ATOM 2376 O O . GLU B 1 114 ? 16.578 -3.135 -15.867 1 95.75 114 GLU B O 1
ATOM 2381 N N . ILE B 1 115 ? 16.922 -4.148 -17.844 1 95.31 115 ILE B N 1
ATOM 2382 C CA . ILE B 1 115 ? 17.797 -5.16 -17.25 1 95.31 115 ILE B CA 1
ATOM 2383 C C . ILE B 1 115 ? 19.062 -4.504 -16.719 1 95.31 115 ILE B C 1
ATOM 2385 O O . ILE B 1 115 ? 19.703 -3.721 -17.422 1 95.31 115 ILE B O 1
ATOM 2389 N N . ARG B 1 116 ? 19.391 -4.758 -15.469 1 95.62 116 ARG B N 1
ATOM 2390 C CA . ARG B 1 116 ? 20.641 -4.375 -14.812 1 95.62 116 ARG B CA 1
ATOM 2391 C C . ARG B 1 116 ? 20.766 -2.857 -14.711 1 95.62 116 ARG B C 1
ATOM 2393 O O . ARG B 1 116 ? 21.859 -2.332 -14.5 1 95.62 116 ARG B O 1
ATOM 2400 N N . LYS B 1 117 ? 19.766 -2.146 -14.977 1 95.25 117 LYS B N 1
ATOM 2401 C CA . LYS B 1 117 ? 19.75 -0.699 -14.797 1 95.25 117 LYS B CA 1
ATOM 2402 C C . LYS B 1 117 ? 18.953 -0.305 -13.555 1 95.25 117 LYS B C 1
ATOM 2404 O O . LYS B 1 117 ? 17.734 -0.472 -13.516 1 95.25 117 LYS B O 1
ATOM 2409 N N . PRO B 1 118 ? 19.609 0.273 -12.641 1 95.88 118 PRO B N 1
ATOM 2410 C CA . PRO B 1 118 ? 18.922 0.557 -11.375 1 95.88 118 PRO B CA 1
ATOM 2411 C C . PRO B 1 118 ? 18.031 1.8 -11.445 1 95.88 118 PRO B C 1
ATOM 2413 O O . PRO B 1 118 ? 18.297 2.703 -12.242 1 95.88 118 PRO B O 1
ATOM 2416 N N . LYS B 1 119 ? 16.984 1.834 -10.781 1 97.38 119 LYS B N 1
ATOM 2417 C CA . LYS B 1 119 ? 16.188 2.998 -10.422 1 97.38 119 LYS B CA 1
ATOM 2418 C C . LYS B 1 119 ? 16.328 3.326 -8.938 1 97.38 119 LYS B C 1
ATOM 2420 O O . LYS B 1 119 ? 16.375 2.422 -8.102 1 97.38 119 LYS B O 1
ATOM 2425 N N . VAL B 1 120 ? 16.469 4.605 -8.656 1 97.94 120 VAL B N 1
ATOM 2426 C CA . VAL B 1 120 ? 16.688 4.988 -7.266 1 97.94 120 VAL B CA 1
ATOM 2427 C C . VAL B 1 120 ? 15.391 5.555 -6.68 1 97.94 120 VAL B C 1
ATOM 2429 O O . VAL B 1 120 ? 14.812 6.488 -7.234 1 97.94 120 VAL B O 1
ATOM 2432 N N . PHE B 1 121 ? 14.969 4.895 -5.613 1 98.06 121 PHE B N 1
ATOM 2433 C CA . PHE B 1 121 ? 13.797 5.363 -4.879 1 98.06 121 PHE B CA 1
ATOM 2434 C C . PHE B 1 121 ? 14.195 6.398 -3.83 1 98.06 121 PHE B C 1
ATOM 2436 O O . PHE B 1 121 ? 15.211 6.242 -3.152 1 98.06 121 PHE B O 1
ATOM 2443 N N . LEU B 1 122 ? 13.461 7.426 -3.799 1 98.06 122 LEU B N 1
ATOM 2444 C CA . LEU B 1 122 ? 13.594 8.422 -2.74 1 98.06 122 LEU B CA 1
ATOM 2445 C C . LEU B 1 122 ? 12.445 8.305 -1.743 1 98.06 122 LEU B C 1
ATOM 2447 O O . LEU B 1 122 ? 11.273 8.438 -2.115 1 98.06 122 LEU B O 1
ATOM 2451 N N . ILE B 1 123 ? 12.758 8.023 -0.499 1 97.88 123 ILE B N 1
ATOM 2452 C CA . ILE B 1 123 ? 11.766 7.906 0.563 1 97.88 123 ILE B CA 1
ATOM 2453 C C . ILE B 1 123 ? 11.898 9.086 1.526 1 97.88 123 ILE B C 1
ATOM 2455 O O . ILE B 1 123 ? 13 9.398 1.982 1 97.88 123 ILE B O 1
ATOM 2459 N N . LYS B 1 124 ? 10.812 9.719 1.771 1 96.94 124 LYS B N 1
ATOM 2460 C CA . LYS B 1 124 ? 10.742 10.797 2.752 1 96.94 124 LYS B CA 1
ATOM 2461 C C . LYS B 1 124 ? 9.828 10.422 3.916 1 96.94 124 LYS B C 1
ATOM 2463 O O . LYS B 1 124 ? 8.734 9.898 3.709 1 96.94 124 LYS B O 1
ATOM 2468 N N . LEU B 1 125 ? 10.305 10.695 5.074 1 96.94 125 LEU B N 1
ATOM 2469 C CA . LEU B 1 125 ? 9.555 10.438 6.301 1 96.94 125 LEU B CA 1
ATOM 2470 C C . LEU B 1 125 ? 9.258 11.742 7.039 1 96.94 125 LEU B C 1
ATOM 2472 O O . LEU B 1 125 ? 10.18 12.484 7.383 1 96.94 125 LEU B O 1
ATOM 2476 N N . ALA B 1 126 ? 8.055 12.008 7.199 1 95.5 126 ALA B N 1
ATOM 2477 C CA . ALA B 1 126 ? 7.641 13.125 8.047 1 95.5 126 ALA B CA 1
ATOM 2478 C C . ALA B 1 126 ? 7.18 12.633 9.414 1 95.5 126 ALA B C 1
ATOM 2480 O O . ALA B 1 126 ? 6.227 11.859 9.516 1 95.5 126 ALA B O 1
ATOM 2481 N N . ILE B 1 127 ? 7.879 13.078 10.398 1 96.81 127 ILE B N 1
ATOM 2482 C CA . ILE B 1 127 ? 7.535 12.688 11.766 1 96.81 127 ILE B CA 1
ATOM 2483 C C . ILE B 1 127 ? 7.016 13.898 12.531 1 96.81 127 ILE B C 1
ATOM 2485 O O . ILE B 1 127 ? 7.676 14.938 12.578 1 96.81 127 ILE B O 1
ATOM 2489 N N . LYS B 1 128 ? 5.859 13.734 13.086 1 95.31 128 LYS B N 1
ATOM 2490 C CA . LYS B 1 128 ? 5.254 14.797 13.875 1 95.31 128 LYS B CA 1
ATOM 2491 C C . LYS B 1 128 ? 5.098 14.375 15.336 1 95.31 128 LYS B C 1
ATOM 2493 O O . LYS B 1 128 ? 4.48 13.352 15.633 1 95.31 128 LYS B O 1
ATOM 2498 N N . GLY B 1 129 ? 5.637 15.195 16.172 1 95.31 129 GLY B N 1
ATOM 2499 C CA . GLY B 1 129 ? 5.52 14.93 17.594 1 95.31 129 GLY B CA 1
ATOM 2500 C C . GLY B 1 129 ? 4.215 15.422 18.188 1 95.31 129 GLY B C 1
ATOM 2501 O O . GLY B 1 129 ? 3.51 16.219 17.578 1 95.31 129 GLY B O 1
ATOM 2502 N N . LYS B 1 130 ? 3.947 14.984 19.422 1 92.38 130 LYS B N 1
ATOM 2503 C CA . LYS B 1 130 ? 2.68 15.328 20.062 1 92.38 130 LYS B CA 1
ATOM 2504 C C . LYS B 1 130 ? 2.885 16.359 21.172 1 92.38 130 LYS B C 1
ATOM 2506 O O . LYS B 1 130 ? 1.944 17.047 21.562 1 92.38 130 LYS B O 1
ATOM 2511 N N . SER B 1 131 ? 4.023 16.531 21.688 1 92.62 131 SER B N 1
ATOM 2512 C CA . SER B 1 131 ? 4.25 17.359 22.859 1 92.62 131 SER B CA 1
ATOM 2513 C C . SER B 1 131 ? 4.656 18.766 22.484 1 92.62 131 SER B C 1
ATOM 2515 O O . SER B 1 131 ? 4.703 19.656 23.328 1 92.62 131 SER B O 1
ATOM 2517 N N . GLY B 1 132 ? 5.023 18.953 21.25 1 92.56 132 GLY B N 1
ATOM 2518 C CA . GLY B 1 132 ? 5.508 20.266 20.828 1 92.56 132 GLY B CA 1
ATOM 2519 C C . GLY B 1 132 ? 7.02 20.359 20.797 1 92.56 132 GLY B C 1
ATOM 2520 O O . GLY B 1 132 ? 7.574 21.406 20.484 1 92.56 132 GLY B O 1
ATOM 2521 N N . ASN B 1 133 ? 7.648 19.359 21.234 1 95.5 133 ASN B N 1
ATOM 2522 C CA . ASN B 1 133 ? 9.102 19.234 21.156 1 95.5 133 ASN B CA 1
ATOM 2523 C C . ASN B 1 133 ? 9.516 17.922 20.484 1 95.5 133 ASN B C 1
ATOM 2525 O O . ASN B 1 133 ? 9.602 16.891 21.141 1 95.5 133 ASN B O 1
ATOM 2529 N N . ILE B 1 134 ? 9.945 18.094 19.234 1 96.19 134 ILE B N 1
ATOM 2530 C CA . ILE B 1 134 ? 10.156 16.906 18.391 1 96.19 134 ILE B CA 1
ATOM 2531 C C . ILE B 1 134 ? 11.367 16.125 18.906 1 96.19 134 ILE B C 1
ATOM 2533 O O . ILE B 1 134 ? 11.367 14.898 18.891 1 96.19 134 ILE B O 1
ATOM 2537 N N . LEU B 1 135 ? 12.383 16.766 19.375 1 94.62 135 LEU B N 1
ATOM 2538 C CA . LEU B 1 135 ? 13.578 16.078 19.859 1 94.62 135 LEU B CA 1
ATOM 2539 C C . LEU B 1 135 ? 13.266 15.258 21.109 1 94.62 135 LEU B C 1
ATOM 2541 O O . LEU B 1 135 ? 13.758 14.133 21.25 1 94.62 135 LEU B O 1
ATOM 2545 N N . ARG B 1 136 ? 12.492 15.797 21.953 1 94.69 136 ARG B N 1
ATOM 2546 C CA . ARG B 1 136 ? 12.062 15.078 23.141 1 94.69 136 ARG B CA 1
ATOM 2547 C C . ARG B 1 136 ? 11.172 13.891 22.781 1 94.69 136 ARG B C 1
ATOM 2549 O O . ARG B 1 136 ? 11.32 12.805 23.344 1 94.69 136 ARG B O 1
ATOM 2556 N N . ASP B 1 137 ? 10.281 14.109 21.859 1 96.19 137 ASP B N 1
ATOM 2557 C CA . ASP B 1 137 ? 9.344 13.07 21.438 1 96.19 137 ASP B CA 1
ATOM 2558 C C . ASP B 1 137 ? 10.062 11.898 20.781 1 96.19 137 ASP B C 1
ATOM 2560 O O . ASP B 1 137 ? 9.586 10.766 20.828 1 96.19 137 ASP B O 1
ATOM 2564 N N . LEU B 1 138 ? 11.273 12.164 20.203 1 96.38 138 LEU B N 1
ATOM 2565 C CA . LEU B 1 138 ? 11.953 11.125 19.438 1 96.38 138 LEU B CA 1
ATOM 2566 C C . LEU B 1 138 ? 13.047 10.469 20.266 1 96.38 138 LEU B C 1
ATOM 2568 O O . LEU B 1 138 ? 13.758 9.586 19.781 1 96.38 138 LEU B O 1
ATOM 2572 N N . GLU B 1 139 ? 13.203 10.867 21.453 1 93.31 139 GLU B N 1
ATOM 2573 C CA . GLU B 1 139 ? 14.266 10.359 22.312 1 93.31 139 GLU B CA 1
ATOM 2574 C C . GLU B 1 139 ? 14.172 8.844 22.469 1 93.31 139 GLU B C 1
ATOM 2576 O O . GLU B 1 139 ? 15.195 8.148 22.422 1 93.31 139 GLU B O 1
ATOM 2581 N N . ASP B 1 140 ? 12.906 8.297 22.641 1 93.94 140 ASP B N 1
ATOM 2582 C CA . ASP B 1 140 ? 12.727 6.859 22.844 1 93.94 140 ASP B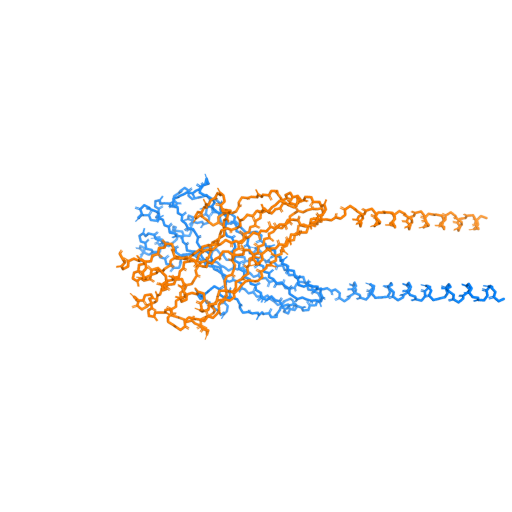 CA 1
ATOM 2583 C C . ASP B 1 140 ? 12.047 6.219 21.625 1 93.94 140 ASP B C 1
ATOM 2585 O O . ASP B 1 140 ? 11.297 5.25 21.766 1 93.94 140 ASP B O 1
ATOM 2589 N N . PHE B 1 141 ? 12.219 6.883 20.547 1 96.62 141 PHE B N 1
ATOM 2590 C CA . PHE B 1 141 ? 11.617 6.344 19.344 1 96.62 141 PHE B CA 1
ATOM 2591 C C . PHE B 1 141 ? 12.141 4.941 19.047 1 96.62 141 PHE B C 1
ATOM 2593 O O . PHE B 1 141 ? 13.352 4.715 19.047 1 96.62 141 PHE B O 1
ATOM 2600 N N . PRO B 1 142 ? 11.289 4.031 18.75 1 96.81 142 PRO B N 1
ATOM 2601 C CA . PRO B 1 142 ? 11.711 2.645 18.531 1 96.81 142 PRO B CA 1
ATOM 2602 C C . PRO B 1 142 ? 12.141 2.381 17.078 1 96.81 142 PRO B C 1
ATOM 2604 O O . PRO B 1 142 ? 12.008 3.254 16.219 1 96.81 142 PRO B O 1
ATOM 2607 N N . ASP B 1 143 ? 12.727 1.156 16.906 1 97.5 143 ASP B N 1
ATOM 2608 C CA . ASP B 1 143 ? 12.922 0.696 15.539 1 97.5 143 ASP B CA 1
ATOM 2609 C C . ASP B 1 143 ? 11.586 0.52 14.82 1 97.5 143 ASP B C 1
ATOM 2611 O O . ASP B 1 143 ? 10.68 -0.134 15.344 1 97.5 143 ASP B O 1
ATOM 2615 N N . MET B 1 144 ? 11.414 1.15 13.719 1 96.56 144 MET B N 1
ATOM 2616 C CA . MET B 1 144 ? 10.148 1.106 12.984 1 96.56 144 MET B CA 1
ATOM 2617 C C . MET B 1 144 ? 10.312 0.349 11.672 1 96.56 144 MET B C 1
ATOM 2619 O O . MET B 1 144 ? 11.023 0.8 10.773 1 96.56 144 MET B O 1
ATOM 2623 N N . PRO B 1 145 ? 9.641 -0.767 11.547 1 96.12 145 PRO B N 1
ATOM 2624 C CA . PRO B 1 145 ? 9.648 -1.432 10.242 1 96.12 145 PRO B CA 1
ATOM 2625 C C . PRO B 1 145 ? 8.867 -0.656 9.188 1 96.12 145 PRO B C 1
ATOM 2627 O O . PRO B 1 145 ? 7.879 0.014 9.508 1 96.12 145 PRO B O 1
ATOM 2630 N N . MET B 1 146 ? 9.359 -0.755 7.996 1 96.69 146 MET B N 1
ATOM 2631 C CA . MET B 1 146 ? 8.688 -0.19 6.828 1 96.69 146 MET B CA 1
ATOM 2632 C C . MET B 1 146 ? 8.766 -1.144 5.641 1 96.69 146 MET B C 1
ATOM 2634 O O . MET B 1 146 ? 9.797 -1.775 5.41 1 96.69 146 MET B O 1
ATOM 2638 N N . ASP B 1 147 ? 7.691 -1.281 4.941 1 96.81 147 ASP B N 1
ATOM 2639 C CA . ASP B 1 147 ? 7.68 -2.057 3.707 1 96.81 147 ASP B CA 1
ATOM 2640 C C . ASP B 1 147 ? 7.633 -1.141 2.484 1 96.81 147 ASP B C 1
ATOM 2642 O O . ASP B 1 147 ? 6.777 -0.261 2.393 1 96.81 147 ASP B O 1
ATOM 2646 N N . ILE B 1 148 ? 8.57 -1.316 1.676 1 97.81 148 ILE B N 1
ATOM 2647 C CA . ILE B 1 148 ? 8.508 -0.729 0.342 1 97.81 148 ILE B CA 1
ATOM 2648 C C . ILE B 1 148 ? 7.754 -1.668 -0.598 1 97.81 148 ILE B C 1
ATOM 2650 O O . ILE B 1 148 ? 8.227 -2.768 -0.897 1 97.81 148 ILE B O 1
ATOM 2654 N N . ILE B 1 149 ? 6.633 -1.203 -1.026 1 96.81 149 ILE B N 1
ATOM 2655 C CA . ILE B 1 149 ? 5.746 -2.041 -1.823 1 96.81 149 ILE B CA 1
ATOM 2656 C C . ILE B 1 149 ? 5.699 -1.524 -3.26 1 96.81 149 ILE B C 1
ATOM 2658 O O . ILE B 1 149 ? 5.617 -0.315 -3.488 1 96.81 149 ILE B O 1
ATOM 2662 N N . TYR B 1 150 ? 5.789 -2.396 -4.176 1 96.44 150 TYR B N 1
ATOM 2663 C CA . TYR B 1 150 ? 5.73 -1.994 -5.574 1 96.44 150 TYR B CA 1
ATOM 2664 C C . TYR B 1 150 ? 4.961 -3.02 -6.402 1 96.44 150 TYR B C 1
ATOM 2666 O O . TYR B 1 150 ? 5.047 -4.223 -6.148 1 96.44 150 TYR B O 1
ATOM 2674 N N . GLN B 1 151 ? 4.16 -2.506 -7.273 1 95.56 151 GLN B N 1
ATOM 2675 C CA . GLN B 1 151 ? 3.389 -3.311 -8.219 1 95.56 151 GLN B CA 1
ATOM 2676 C C . GLN B 1 151 ? 4.148 -3.506 -9.523 1 95.56 151 GLN B C 1
ATOM 2678 O O . GLN B 1 151 ? 4.57 -2.531 -10.156 1 95.56 151 GLN B O 1
ATOM 2683 N N . VAL B 1 152 ? 4.273 -4.777 -9.898 1 95 152 VAL B N 1
ATOM 2684 C CA . VAL B 1 152 ? 5.117 -5.094 -11.047 1 95 152 VAL B CA 1
ATOM 2685 C C . VAL B 1 152 ? 4.281 -5.77 -12.125 1 95 152 VAL B C 1
ATOM 2687 O O . VAL B 1 152 ? 3.438 -6.621 -11.828 1 95 152 VAL B O 1
ATOM 2690 N N . VAL B 1 153 ? 4.492 -5.262 -13.336 1 93.06 153 VAL B N 1
ATOM 2691 C CA . VAL B 1 153 ? 3.973 -5.949 -14.516 1 93.06 153 VAL B CA 1
ATOM 2692 C C . VAL B 1 153 ? 5.133 -6.43 -15.383 1 93.06 153 VAL B C 1
ATOM 2694 O O . VAL B 1 153 ? 6.004 -5.641 -15.758 1 93.06 153 VAL B O 1
ATOM 2697 N N . ALA B 1 154 ? 5.176 -7.676 -15.609 1 91.5 154 ALA B N 1
ATOM 2698 C CA . ALA B 1 154 ? 6.172 -8.312 -16.469 1 91.5 154 ALA B CA 1
ATOM 2699 C C . ALA B 1 154 ? 5.531 -9.367 -17.359 1 91.5 154 ALA B C 1
ATOM 2701 O O . ALA B 1 154 ? 4.445 -9.148 -17.906 1 91.5 154 ALA B O 1
ATOM 2702 N N . ARG B 1 155 ? 6.242 -10.352 -17.719 1 81.19 155 ARG B N 1
ATOM 2703 C CA . ARG B 1 155 ? 5.645 -11.414 -18.516 1 81.19 155 ARG B CA 1
ATOM 2704 C C . ARG B 1 155 ? 4.594 -12.18 -17.719 1 81.19 155 ARG B C 1
ATOM 2706 O O . ARG B 1 155 ? 3.594 -12.633 -18.266 1 81.19 155 ARG B O 1
ATOM 2713 N N . SER B 1 156 ? 4.793 -12.234 -16.5 1 76.19 156 SER B N 1
ATOM 2714 C CA . SER B 1 156 ? 3.814 -12.836 -15.594 1 76.19 156 SER B CA 1
ATOM 2715 C C . SER B 1 156 ? 2.682 -11.867 -15.281 1 76.19 156 SER B C 1
ATOM 2717 O O . SER B 1 156 ? 2.752 -10.688 -15.633 1 76.19 156 SER B O 1
ATOM 2719 N N . ASP B 1 157 ? 1.571 -12.391 -14.766 1 80.5 157 ASP B N 1
ATOM 2720 C CA . ASP B 1 157 ? 0.493 -11.539 -14.273 1 80.5 157 ASP B CA 1
ATOM 2721 C C . ASP B 1 157 ? 1.017 -10.516 -13.258 1 80.5 157 ASP B C 1
ATOM 2723 O O . ASP B 1 157 ? 2.037 -10.75 -12.609 1 80.5 157 ASP B O 1
ATOM 2727 N N . TYR B 1 158 ? 0.4 -9.406 -13.242 1 84.25 158 TYR B N 1
ATOM 2728 C CA . TYR B 1 158 ? 0.877 -8.383 -12.32 1 84.25 158 TYR B CA 1
ATOM 2729 C C . TYR B 1 158 ? 0.885 -8.906 -10.891 1 84.25 158 TYR B C 1
ATOM 2731 O O . TYR B 1 158 ? 0.049 -9.734 -10.516 1 84.25 158 TYR B O 1
ATOM 2739 N N . TYR B 1 159 ? 1.873 -8.453 -10.078 1 89.06 159 TYR B N 1
ATOM 2740 C CA . TYR B 1 159 ? 1.987 -8.828 -8.672 1 89.06 159 TYR B CA 1
ATOM 2741 C C . TYR B 1 159 ? 2.578 -7.691 -7.848 1 89.06 159 TYR B C 1
ATOM 2743 O O . TYR B 1 159 ? 3.17 -6.758 -8.398 1 89.06 159 TYR B O 1
ATOM 2751 N N . TYR B 1 160 ? 2.289 -7.84 -6.617 1 93.25 160 TYR B N 1
ATOM 2752 C CA . TYR B 1 160 ? 2.965 -6.961 -5.668 1 93.25 160 TYR B CA 1
ATOM 2753 C C . TYR B 1 160 ? 4.176 -7.652 -5.051 1 93.25 160 TYR B C 1
ATOM 2755 O O . TYR B 1 160 ? 4.133 -8.852 -4.766 1 93.25 160 TYR B O 1
ATOM 2763 N N . ALA B 1 161 ? 5.148 -6.891 -4.922 1 93.31 161 ALA B N 1
ATOM 2764 C CA . ALA B 1 161 ? 6.312 -7.297 -4.137 1 93.31 161 ALA B CA 1
ATOM 2765 C C . ALA B 1 161 ? 6.641 -6.266 -3.064 1 93.31 161 ALA B C 1
ATOM 2767 O O . ALA B 1 161 ? 6.168 -5.125 -3.123 1 93.31 161 ALA B O 1
ATOM 2768 N N . LYS B 1 162 ? 7.328 -6.73 -2.068 1 94.69 162 LYS B N 1
ATOM 2769 C CA . LYS B 1 162 ? 7.711 -5.793 -1.019 1 94.69 162 LYS B CA 1
ATOM 2770 C C . LYS B 1 162 ? 9.109 -6.098 -0.493 1 94.69 162 LYS B C 1
ATOM 2772 O O . LYS B 1 162 ? 9.586 -7.23 -0.61 1 94.69 162 LYS B O 1
ATOM 2777 N N . THR B 1 163 ? 9.758 -5.117 -0.066 1 96.31 163 THR B N 1
ATOM 2778 C CA . THR B 1 163 ? 11.016 -5.207 0.659 1 96.31 163 THR B CA 1
ATOM 2779 C C . THR B 1 163 ? 10.922 -4.488 2.002 1 96.31 163 THR B C 1
ATOM 2781 O O . THR B 1 163 ? 10.547 -3.316 2.059 1 96.31 163 THR B O 1
ATOM 2784 N N . ARG B 1 164 ? 11.25 -5.273 3.039 1 96.88 164 ARG B N 1
ATOM 2785 C CA . ARG B 1 164 ? 11.195 -4.688 4.375 1 96.88 164 ARG B CA 1
ATOM 2786 C C . ARG B 1 164 ? 12.508 -3.986 4.719 1 96.88 164 ARG B C 1
ATOM 2788 O O . ARG B 1 164 ? 13.586 -4.551 4.539 1 96.88 164 ARG B O 1
ATOM 2795 N N . VAL B 1 165 ? 12.391 -2.756 5.086 1 96.62 165 VAL B N 1
ATOM 2796 C CA . VAL B 1 165 ? 13.508 -2.01 5.66 1 96.62 165 VAL B CA 1
ATOM 2797 C C . VAL B 1 165 ? 13.133 -1.505 7.051 1 96.62 165 VAL B C 1
ATOM 2799 O O . VAL B 1 165 ? 11.945 -1.375 7.371 1 96.62 165 VAL B O 1
ATOM 2802 N N . THR B 1 166 ? 14.133 -1.351 7.891 1 97 166 THR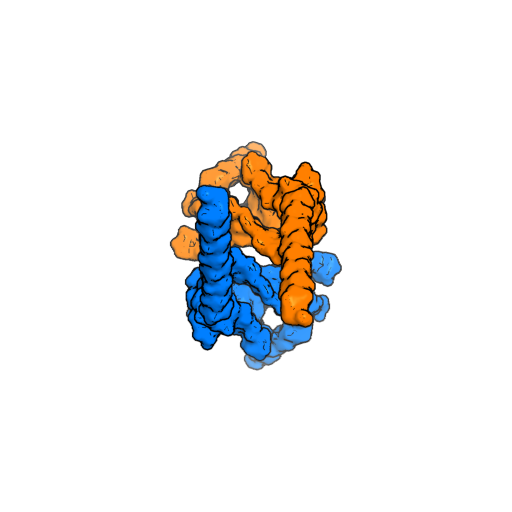 B N 1
ATOM 2803 C CA . THR B 1 166 ? 13.867 -0.879 9.242 1 97 166 THR B CA 1
ATOM 2804 C C . THR B 1 166 ? 14.562 0.456 9.5 1 97 166 THR B C 1
ATOM 2806 O O . THR B 1 166 ? 15.758 0.6 9.227 1 97 166 THR B O 1
ATOM 2809 N N . LEU B 1 167 ? 13.805 1.434 9.836 1 96.19 167 LEU B N 1
ATOM 2810 C CA . LEU B 1 167 ? 14.375 2.646 10.406 1 96.19 167 LEU B CA 1
ATOM 2811 C C . LEU B 1 167 ? 14.797 2.416 11.859 1 9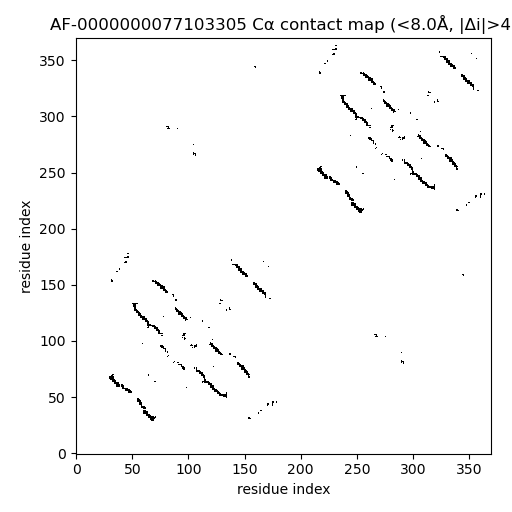6.19 167 LEU B C 1
ATOM 2813 O O . LEU B 1 167 ? 13.945 2.35 12.75 1 96.19 167 LEU B O 1
ATOM 2817 N N . THR B 1 168 ? 16.016 2.385 12.102 1 96.81 168 THR B N 1
ATOM 2818 C CA . THR B 1 168 ? 16.484 2.102 13.461 1 96.81 168 THR B CA 1
ATOM 2819 C C . THR B 1 168 ? 16.531 3.379 14.289 1 96.81 168 THR B C 1
ATOM 2821 O O . THR B 1 168 ? 16.766 4.465 13.758 1 96.81 168 THR B O 1
ATOM 2824 N N . SER B 1 169 ? 16.375 3.107 15.57 1 96.69 169 SER B N 1
ATOM 2825 C CA . SER B 1 169 ? 16.516 4.227 16.5 1 96.69 169 SER B CA 1
ATOM 2826 C C . SER B 1 169 ? 17.891 4.863 16.406 1 96.69 169 SER B C 1
ATOM 2828 O O . SER B 1 169 ? 18.031 6.086 16.516 1 96.69 169 SER B O 1
ATOM 2830 N N . GLU B 1 170 ? 18.875 4.102 16.188 1 96.31 170 GLU B N 1
ATOM 2831 C CA . GLU B 1 170 ? 20.25 4.594 16.078 1 96.31 170 GLU B CA 1
ATOM 2832 C C . GLU B 1 170 ? 20.406 5.477 14.844 1 96.31 170 GLU B C 1
ATOM 2834 O O . GLU B 1 170 ? 21.016 6.543 14.914 1 96.31 170 GLU B O 1
ATOM 2839 N N . ASP B 1 171 ? 19.891 5.027 13.711 1 96.25 171 ASP B N 1
ATOM 2840 C CA . ASP B 1 171 ? 19.953 5.824 12.492 1 96.25 171 ASP B CA 1
ATOM 2841 C C . ASP B 1 171 ? 19.266 7.18 12.688 1 96.25 171 ASP B C 1
ATOM 2843 O O . ASP B 1 171 ? 19.766 8.203 12.211 1 96.25 171 ASP B O 1
ATOM 2847 N N . LEU B 1 172 ? 18.156 7.105 13.344 1 97.31 172 LEU B N 1
ATOM 2848 C CA . LEU B 1 172 ? 17.406 8.328 13.594 1 97.31 172 LEU B CA 1
ATOM 2849 C C . LEU B 1 172 ? 18.188 9.281 14.477 1 97.31 172 LEU B C 1
ATOM 2851 O O . LEU B 1 172 ? 18.328 10.469 14.164 1 97.31 172 LEU B O 1
ATOM 2855 N N . ARG B 1 173 ? 18.734 8.82 15.539 1 95.44 173 ARG B N 1
ATOM 2856 C CA . ARG B 1 173 ? 19.516 9.641 16.453 1 95.44 173 ARG B CA 1
ATOM 2857 C C . ARG B 1 173 ? 20.734 10.234 15.758 1 95.44 173 ARG B C 1
ATOM 2859 O O . ARG B 1 173 ? 21.062 11.406 15.961 1 95.44 173 ARG B O 1
ATOM 2866 N N . THR B 1 174 ? 21.344 9.445 15.016 1 96.19 174 THR B N 1
ATOM 2867 C CA . THR B 1 174 ? 22.531 9.898 14.289 1 96.19 174 THR B CA 1
ATOM 2868 C C . THR B 1 174 ? 22.156 11.031 13.328 1 96.19 174 THR B C 1
ATOM 2870 O O . THR B 1 174 ? 22.875 12.039 13.258 1 96.19 174 THR B O 1
ATOM 2873 N N . ALA B 1 175 ? 21.078 10.859 12.609 1 96.75 175 ALA B N 1
ATOM 2874 C CA . ALA B 1 175 ? 20.625 11.883 11.664 1 96.75 175 ALA B CA 1
ATOM 2875 C C . ALA B 1 175 ? 20.297 13.18 12.391 1 96.75 175 ALA B C 1
ATOM 2877 O O . ALA B 1 175 ? 20.656 14.266 11.922 1 96.75 175 ALA B O 1
ATOM 2878 N N . LEU B 1 176 ? 19.641 13.016 13.492 1 95.62 176 LEU B N 1
ATOM 2879 C CA . LEU B 1 176 ? 19.234 14.188 14.258 1 95.62 176 LEU B CA 1
ATOM 2880 C C . LEU B 1 176 ? 20.453 14.906 14.828 1 95.62 176 LEU B C 1
ATOM 2882 O O . LEU B 1 176 ? 20.531 16.141 14.797 1 95.62 176 LEU B O 1
ATOM 2886 N N . TYR B 1 177 ? 21.344 14.156 15.297 1 93.62 177 TYR B N 1
ATOM 2887 C CA . TYR B 1 177 ? 22.578 14.727 15.844 1 93.62 177 TYR B CA 1
ATOM 2888 C C . TYR B 1 177 ? 23.359 15.469 14.766 1 93.62 177 TYR B C 1
ATOM 2890 O O . TYR B 1 177 ? 23.828 16.594 14.984 1 93.62 177 TYR B O 1
ATOM 2898 N N . GLN B 1 178 ? 23.531 14.898 13.656 1 93.19 178 GLN B N 1
ATOM 2899 C CA . GLN B 1 178 ? 24.266 15.523 12.562 1 93.19 178 GLN B CA 1
ATOM 2900 C C . GLN B 1 178 ? 23.609 16.828 12.133 1 93.19 178 GLN B C 1
ATOM 2902 O O . GLN B 1 178 ? 24.312 17.797 11.805 1 93.19 178 GLN B O 1
ATOM 2907 N N . TYR B 1 179 ? 22.312 16.812 12.148 1 93.12 179 TYR B N 1
ATOM 2908 C CA . TYR B 1 179 ? 21.594 18.016 11.742 1 93.12 179 TYR B CA 1
ATOM 2909 C C . TYR B 1 179 ? 21.734 19.125 12.781 1 93.12 179 TYR B C 1
ATOM 2911 O O . TYR B 1 179 ? 21.984 20.281 12.438 1 93.12 179 TYR B O 1
ATOM 2919 N N . THR B 1 180 ? 21.578 18.781 14.008 1 88.31 180 THR B N 1
ATOM 2920 C CA . THR B 1 180 ? 21.609 19.781 15.078 1 88.31 180 THR B CA 1
ATOM 2921 C C . THR B 1 180 ? 23.031 20.281 15.32 1 88.31 180 THR B C 1
ATOM 2923 O O . THR B 1 180 ? 23.234 21.422 15.734 1 88.31 180 THR B O 1
ATOM 2926 N N . SER B 1 181 ? 23.922 19.391 15.102 1 85.31 181 SER B N 1
ATOM 2927 C CA . SER B 1 181 ? 25.312 19.812 15.25 1 85.31 181 SER B CA 1
ATOM 2928 C C . SER B 1 181 ? 25.75 20.688 14.078 1 85.31 181 SER B C 1
ATOM 2930 O O . SER B 1 181 ? 26.625 21.547 14.227 1 85.31 181 SER B O 1
ATOM 2932 N N . GLY B 1 182 ? 25.219 20.344 12.867 1 72.44 182 GLY B N 1
ATOM 2933 C CA . GLY B 1 182 ? 25.562 21.156 11.703 1 72.44 182 GLY B CA 1
ATOM 2934 C C . GLY B 1 182 ? 24.906 22.516 11.711 1 72.44 182 GLY B C 1
ATOM 2935 O O . GLY B 1 182 ? 25.484 23.484 11.188 1 72.44 182 GLY B O 1
ATOM 2936 N N . VAL B 1 183 ? 23.672 22.641 12.094 1 60.81 183 VAL B N 1
ATOM 2937 C CA . VAL B 1 183 ? 22.969 23.922 12.18 1 60.81 183 VAL B CA 1
ATOM 2938 C C . VAL B 1 183 ? 23.609 24.781 13.258 1 60.81 183 VAL B C 1
ATOM 2940 O O . VAL B 1 183 ? 23.641 26.016 13.141 1 60.81 183 VAL B O 1
ATOM 2943 N N . ARG B 1 184 ? 24.172 24.297 14.352 1 52.69 184 ARG B N 1
ATOM 2944 C CA . ARG B 1 184 ? 24.844 25.062 15.391 1 52.69 184 ARG B CA 1
ATOM 2945 C C . ARG B 1 184 ? 26.188 25.594 14.883 1 52.69 184 ARG B C 1
ATOM 2947 O O . ARG B 1 184 ? 26.734 26.531 15.461 1 52.69 184 ARG B O 1
ATOM 2954 N N . LYS B 1 185 ? 26.578 25.266 13.781 1 47.5 185 LYS B N 1
ATOM 2955 C CA . LYS B 1 185 ? 27.781 25.953 13.305 1 47.5 185 LYS B CA 1
ATOM 2956 C C . LYS B 1 185 ? 27.406 27.172 12.469 1 47.5 185 LYS B C 1
ATOM 2958 O O . LYS B 1 185 ? 26.469 27.125 11.672 1 47.5 185 LYS B O 1
#

Radius of gyration: 26.44 Å; Cα contacts (8 Å, |Δi|>4): 745; chains: 2; bounding box: 58×87×59 Å

pLDDT: mean 91.75, std 7.62, range [47.5, 98.44]

Nearest PDB structures (foldseek):
  5ltq-assembly4_M  TM=2.242E-01  e=3.666E-02  Branchiostoma lanceolatum
  5ltq-assembly1_B  TM=2.296E-01  e=4.647E-02  Branchiostoma lanceolatum
  6xw2-assembly1_A  TM=4.710E-01  e=2.197E+00  Escherichia coli
  7sf9-assembly1_C  TM=2.678E-01  e=3.493E-01  Branchiostoma floridae
  5ltp-assembly3_C  TM=2.412E-01  e=3.291E-01  Branchiostoma lanceolatum

Sequence (370 aa):
MFILILKIIGICIFLVCLGFLAYWGMALLKGDCSLRMLKGKMTPLKVEDMDRESVVLSFTIPIVNTGRQIGTIMDAFVRTYLPFEQYDKASVTATLTAADTPRDDGYWQAFIMEIRKPKVFLIKLAIKGKSGNILRDLEDFPDMPMDIIYQVVARSDYYYAKTRVTLTSEDLRTALYQYTSGVRKMFILILKIIGICIFLVCLGFLAYWGMALLKGDCSLRMLKGKMTPLKVEDMDRESVVLSFTIPIVNTGRQIGTIMDAFVRTYLPFEQYDKASVTATLTAADTPRDDGYWQAFIMEIRKPKVFLIKLAIKGKSGNILRDLEDFPDMPMDIIYQVVARSDYYYAKTRVTLTSEDLRTALYQYTSGVRK